Protein AF-A0A818W1M0-F1 (afdb_monomer_lite)

InterPro domains:
  IPR012337 Ribonuclease H-like superfamily [SSF53098] (19-190)

Secondary structure (DSSP, 8-state):
--------EEEEEEETTEEEEEE-S-HHHHHHTSSSSEEEE-HHHHHHHHHHHHHHSS-S-S--GGGHHHHHHHHHHHHT-SSS-TTTHHHHHHHHHHHHHHS---HHHHHHHHHSGGGTTS---HHHHHHHHHHHHHHHHHHHHHHHHHHHHHHHGGGS-------------PPPPHHHHHHHHHHHHHHHHHHH--

Radius of gyration: 26.93 Å; chains: 1; bounding box: 53×57×79 Å

Sequence (198 aa):
MHCNLHYFVKSTTWVNDRVFMITDNENKMKSAFKDNVERIGCSAHYINKVLEHSFMKESIHSPTLHLVIPYKQFLINLSNDTDDKQLIFPVKKYIGEELENYWVVEDVHYVATMLHPNLKSFNYTPQQKYHAETLLKLEFEKHQQLEQQISLSNNNNNTSSSNNIFDLPLLSHESPDGEEIKTELDKYMDNQKKMIKI

pLDDT: mean 76.13, std 16.21, range [28.84, 93.19]

Organism: NCBI:txid392032

Structure (mmCIF, N/CA/C/O backbone):
data_AF-A0A818W1M0-F1
#
_entry.id   AF-A0A818W1M0-F1
#
loop_
_atom_site.group_PDB
_atom_site.id
_atom_site.type_symbol
_atom_site.label_atom_id
_atom_site.label_alt_id
_atom_site.label_comp_id
_atom_site.label_asym_id
_atom_site.label_entity_id
_atom_site.label_seq_id
_atom_site.pdbx_PDB_ins_code
_atom_site.Cartn_x
_atom_site.Cartn_y
_atom_site.Cartn_z
_atom_site.occupancy
_atom_site.B_iso_or_equiv
_atom_site.auth_seq_id
_atom_site.auth_comp_id
_atom_site.auth_asym_id
_atom_site.auth_atom_id
_atom_site.pdbx_PDB_model_num
ATOM 1 N N . MET A 1 1 ? -6.194 -28.708 -0.640 1.00 33.66 1 MET A N 1
ATOM 2 C CA . MET A 1 1 ? -5.397 -27.961 0.358 1.00 33.66 1 MET A CA 1
ATOM 3 C C . MET A 1 1 ? -6.250 -27.767 1.603 1.00 33.66 1 MET A C 1
ATOM 5 O O . MET A 1 1 ? -7.182 -26.977 1.571 1.00 33.66 1 MET A O 1
ATOM 9 N N . HIS A 1 2 ? -6.002 -28.545 2.657 1.00 28.84 2 HIS A N 1
ATOM 10 C CA . HIS A 1 2 ? -6.648 -28.362 3.957 1.00 28.84 2 HIS A CA 1
ATOM 11 C C . HIS A 1 2 ? -5.806 -27.386 4.779 1.00 28.84 2 HIS A C 1
ATOM 13 O O . HIS A 1 2 ? -4.778 -27.770 5.329 1.00 28.84 2 HIS A O 1
ATOM 19 N N . CYS A 1 3 ? -6.218 -26.120 4.844 1.00 29.91 3 CYS A N 1
ATOM 20 C CA . CYS A 1 3 ? -5.675 -25.201 5.836 1.00 29.91 3 CYS A CA 1
ATOM 21 C C . CYS A 1 3 ? -6.269 -25.576 7.198 1.00 29.91 3 CYS A C 1
ATOM 23 O O . CYS A 1 3 ? -7.454 -25.353 7.447 1.00 29.91 3 CYS A O 1
ATOM 25 N N . ASN A 1 4 ? -5.450 -26.163 8.072 1.00 35.62 4 ASN A N 1
ATOM 26 C CA . ASN A 1 4 ? -5.738 -26.251 9.500 1.00 35.62 4 ASN A CA 1
ATOM 27 C C . ASN A 1 4 ? -5.715 -24.828 10.077 1.00 35.62 4 ASN A C 1
ATOM 29 O O . ASN A 1 4 ? -4.673 -24.340 10.509 1.00 35.62 4 ASN A O 1
ATOM 33 N N . LEU A 1 5 ? -6.858 -24.137 10.040 1.00 40.94 5 LEU A N 1
ATOM 34 C CA . LEU A 1 5 ? -7.044 -22.892 10.776 1.00 40.94 5 LEU A CA 1
ATOM 35 C C . LEU A 1 5 ? -7.040 -23.217 12.273 1.00 40.94 5 LEU A C 1
ATOM 37 O O . LEU A 1 5 ? -7.986 -23.788 12.815 1.00 40.94 5 LEU A O 1
ATOM 41 N N . HIS A 1 6 ? -5.932 -22.879 12.928 1.00 52.78 6 HIS A N 1
ATOM 42 C CA . HIS A 1 6 ? -5.866 -22.762 14.376 1.00 52.78 6 HIS A CA 1
ATOM 43 C C . HIS A 1 6 ? -6.877 -21.693 14.815 1.00 52.78 6 HIS A C 1
ATOM 45 O O . HIS A 1 6 ? -6.764 -20.533 14.426 1.00 52.78 6 HIS A O 1
ATOM 51 N N . TYR A 1 7 ? -7.877 -22.085 15.605 1.00 54.00 7 TYR A N 1
ATOM 52 C CA . TYR A 1 7 ? -8.828 -21.155 16.212 1.00 54.00 7 TYR A CA 1
ATOM 53 C C . TYR A 1 7 ? -8.093 -20.312 17.251 1.00 54.00 7 TYR A C 1
ATOM 55 O O . TYR A 1 7 ? -7.565 -20.853 18.224 1.00 54.00 7 TYR A O 1
ATOM 63 N N . PHE A 1 8 ? -8.055 -18.995 17.061 1.00 63.91 8 PHE A N 1
ATOM 64 C CA . PHE A 1 8 ? -7.387 -18.095 17.995 1.00 63.91 8 PHE A CA 1
ATOM 65 C C . PHE A 1 8 ? -8.422 -17.294 18.785 1.00 63.91 8 PHE A C 1
ATOM 67 O O . PHE A 1 8 ? -9.039 -16.352 18.279 1.00 63.91 8 PHE A O 1
ATOM 74 N N . VAL A 1 9 ? -8.567 -17.622 20.071 1.00 63.62 9 VAL A N 1
ATOM 75 C CA . VAL A 1 9 ? -8.964 -16.605 21.053 1.00 63.62 9 VAL A CA 1
ATOM 76 C C . VAL A 1 9 ? -7.785 -15.646 21.147 1.00 63.62 9 VAL A C 1
ATOM 78 O O . VAL A 1 9 ? -6.691 -16.052 21.532 1.00 63.62 9 VAL A O 1
ATOM 81 N N . LYS A 1 10 ? -7.977 -14.392 20.730 1.00 69.00 10 LYS A N 1
ATOM 82 C CA . LYS A 1 10 ? -6.882 -13.415 20.726 1.00 69.00 10 LYS A CA 1
ATOM 83 C C . LYS A 1 10 ? -6.663 -12.801 22.099 1.00 69.00 10 LYS A C 1
ATOM 85 O O . LYS A 1 10 ? -5.528 -12.503 22.448 1.00 69.00 10 LYS A O 1
ATOM 90 N N . SER A 1 11 ? -7.743 -12.561 22.837 1.00 80.31 11 SER A N 1
ATOM 91 C CA . SER A 1 11 ? -7.684 -11.960 24.166 1.00 80.31 11 SER A CA 1
ATOM 92 C C . SER A 1 11 ? -9.014 -12.127 24.903 1.00 80.31 11 SER A C 1
ATOM 94 O O . SER A 1 11 ? -10.077 -12.211 24.277 1.00 80.31 11 SER A O 1
ATOM 96 N N . THR A 1 12 ? -8.937 -12.133 26.231 1.00 84.88 12 THR A N 1
ATOM 97 C CA . THR A 1 12 ? -10.077 -12.089 27.148 1.00 84.88 12 THR A CA 1
ATOM 98 C C . THR A 1 12 ? -9.867 -10.916 28.096 1.00 84.88 12 THR A C 1
ATOM 100 O O . THR A 1 12 ? -8.791 -10.790 28.678 1.00 84.88 12 THR A O 1
ATOM 103 N N . THR A 1 13 ? -10.881 -10.066 28.263 1.00 86.88 13 THR A N 1
ATOM 104 C CA . THR A 1 13 ? -10.815 -8.915 29.175 1.00 86.88 13 THR A CA 1
ATOM 105 C C . THR A 1 13 ? -12.045 -8.854 30.069 1.00 86.88 13 THR A C 1
ATOM 107 O O . THR A 1 13 ? -13.132 -9.271 29.668 1.00 86.88 13 THR A O 1
ATOM 110 N N . TRP A 1 14 ? -11.868 -8.318 31.274 1.00 88.19 14 TRP A N 1
ATOM 111 C CA . TRP A 1 14 ? -12.933 -8.133 32.256 1.00 88.19 14 TRP A CA 1
ATOM 112 C C . TRP A 1 14 ? -13.211 -6.643 32.436 1.00 88.19 14 TRP A C 1
ATOM 114 O O . TRP A 1 14 ? -12.284 -5.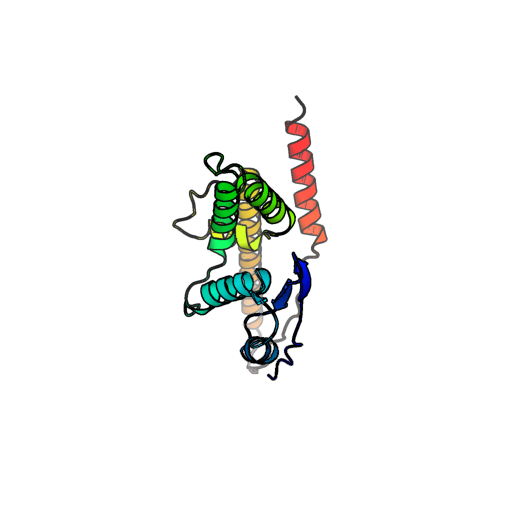870 32.674 1.00 88.19 14 TRP A O 1
ATOM 124 N N . VAL A 1 15 ? -14.478 -6.236 32.334 1.00 85.56 15 VAL A N 1
ATOM 125 C CA . VAL A 1 15 ? -14.913 -4.858 32.611 1.00 85.56 15 VAL A CA 1
ATOM 126 C C . VAL A 1 15 ? -16.235 -4.906 33.370 1.00 85.56 15 VAL A C 1
ATOM 128 O O . VAL A 1 15 ? -17.221 -5.406 32.837 1.00 85.56 15 VAL A O 1
ATOM 131 N N . ASN A 1 16 ? -16.270 -4.371 34.595 1.00 87.88 16 ASN A N 1
ATOM 132 C CA . ASN A 1 16 ? -17.474 -4.303 35.442 1.00 87.88 16 ASN A CA 1
ATOM 133 C C . ASN A 1 16 ? -18.203 -5.657 35.562 1.00 87.88 16 ASN A C 1
ATOM 135 O O . ASN A 1 16 ? -19.379 -5.763 35.217 1.00 87.88 16 ASN A O 1
ATOM 139 N N . ASP A 1 17 ? -17.471 -6.699 35.967 1.00 90.12 17 ASP A N 1
ATOM 140 C CA . ASP A 1 17 ? -17.950 -8.086 36.113 1.00 90.12 17 ASP A CA 1
ATOM 141 C C . ASP A 1 17 ? -18.468 -8.752 34.825 1.00 90.12 17 ASP A C 1
ATOM 143 O O . ASP A 1 17 ? -18.996 -9.864 34.857 1.00 90.12 17 ASP A O 1
ATOM 147 N N . ARG A 1 18 ? -18.279 -8.115 33.664 1.00 88.06 18 ARG A N 1
ATOM 148 C CA . ARG A 1 18 ? -18.559 -8.703 32.351 1.00 88.06 18 ARG A CA 1
ATOM 149 C C . ARG A 1 18 ? -17.279 -9.216 31.715 1.00 88.06 18 ARG A C 1
ATOM 151 O O . ARG A 1 18 ? -16.252 -8.534 31.721 1.00 88.06 18 ARG A O 1
ATOM 158 N N . VAL A 1 19 ? -17.369 -10.401 31.119 1.00 88.19 19 VAL A N 1
ATOM 159 C CA . VAL A 1 19 ? -16.291 -10.993 30.325 1.00 88.19 19 VAL A CA 1
ATOM 160 C C . VAL A 1 19 ? -16.494 -10.615 28.866 1.00 88.19 19 VAL A C 1
ATOM 162 O O . VAL A 1 19 ? -17.565 -10.850 28.302 1.00 88.19 19 VAL A O 1
ATOM 165 N N . PHE A 1 20 ? -15.445 -10.082 28.250 1.00 89.25 20 PHE A N 1
ATOM 166 C CA . PHE A 1 20 ? -15.378 -9.842 26.818 1.00 89.25 20 PHE A CA 1
ATOM 167 C C . PHE A 1 20 ? -14.383 -10.805 26.188 1.00 89.25 20 PHE A C 1
ATOM 169 O O . PHE A 1 20 ? -13.229 -10.887 26.620 1.00 89.25 20 PHE A O 1
ATOM 176 N N . MET A 1 21 ? -14.812 -11.504 25.138 1.00 89.19 21 MET A N 1
ATOM 177 C CA . MET A 1 21 ? -13.923 -12.353 24.347 1.00 89.19 21 MET A CA 1
ATOM 178 C C . MET A 1 21 ? -13.656 -11.715 22.995 1.00 89.19 21 MET A C 1
ATOM 180 O O . MET A 1 21 ? -14.590 -11.473 22.231 1.00 89.19 21 MET A O 1
ATOM 184 N N . ILE A 1 22 ? -12.384 -11.506 22.665 1.00 88.50 22 ILE A N 1
ATOM 185 C CA . ILE A 1 22 ? -11.981 -11.050 21.337 1.00 88.50 22 ILE A CA 1
ATOM 186 C C . ILE A 1 22 ? -11.599 -12.275 20.508 1.00 88.50 22 ILE A C 1
ATOM 188 O O . ILE A 1 22 ? -10.576 -12.921 20.756 1.00 88.50 22 ILE A O 1
ATOM 192 N N . THR A 1 23 ? -12.417 -12.597 19.509 1.00 88.69 23 THR A N 1
ATOM 193 C CA . THR A 1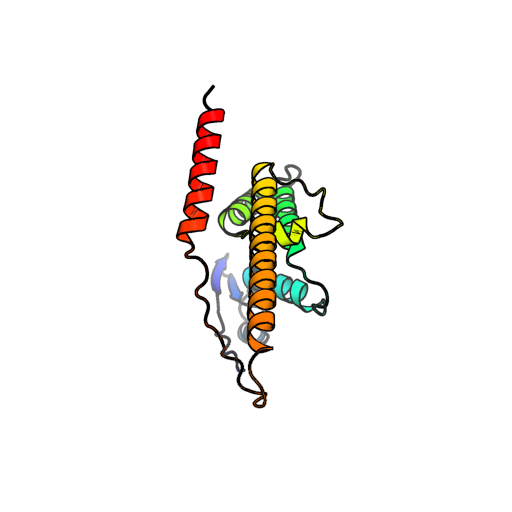 23 ? -12.229 -13.778 18.648 1.00 88.69 23 THR A CA 1
ATOM 194 C C . THR A 1 23 ? -12.270 -13.396 17.176 1.00 88.69 23 THR A C 1
ATOM 196 O O . THR A 1 23 ? -12.768 -12.330 16.810 1.00 88.69 23 THR A O 1
ATOM 199 N N . ASP A 1 24 ? -11.802 -14.277 16.296 1.00 84.62 24 ASP A N 1
ATOM 200 C CA . ASP A 1 24 ? -12.141 -14.173 14.875 1.00 84.62 24 ASP A CA 1
ATOM 201 C C . ASP A 1 24 ? -13.669 -14.278 14.634 1.00 84.62 24 ASP A C 1
ATOM 203 O O . ASP A 1 24 ? -14.477 -14.478 15.556 1.00 84.62 24 ASP A O 1
ATOM 207 N N . ASN A 1 25 ? -14.086 -14.063 13.383 1.00 83.88 25 ASN A N 1
ATOM 208 C CA . ASN A 1 25 ? -15.497 -14.093 13.002 1.00 83.88 25 ASN A CA 1
ATOM 209 C C . ASN A 1 25 ? -15.954 -15.467 12.484 1.00 83.88 25 ASN A C 1
ATOM 211 O O . ASN A 1 25 ? -16.996 -15.544 11.822 1.00 83.88 25 ASN A O 1
ATOM 215 N N . GLU A 1 26 ? -15.214 -16.542 12.771 1.00 84.31 26 GLU A N 1
ATOM 216 C CA . GLU A 1 26 ? -15.600 -17.877 12.334 1.00 84.31 26 GLU A CA 1
ATOM 217 C C . GLU A 1 26 ? -16.857 -18.377 13.050 1.00 84.31 26 GLU A C 1
ATOM 219 O O . GLU A 1 26 ? -17.113 -18.094 14.224 1.00 84.31 26 GLU A O 1
ATOM 224 N N . ASN A 1 27 ? -17.657 -19.173 12.337 1.00 86.69 27 ASN A N 1
ATOM 225 C CA . ASN A 1 27 ? -18.923 -19.689 12.859 1.00 86.69 27 ASN A CA 1
ATOM 226 C C . ASN A 1 27 ? -18.726 -20.544 14.115 1.00 86.69 27 ASN A C 1
ATOM 228 O O . ASN A 1 27 ? -19.530 -20.459 15.038 1.00 86.69 27 ASN A O 1
ATOM 232 N N . LYS A 1 28 ? -17.627 -21.302 14.194 1.00 87.81 28 LYS A N 1
ATOM 233 C CA . LYS A 1 28 ? -17.299 -22.111 15.374 1.00 87.81 28 LYS A CA 1
ATOM 234 C C . LYS A 1 28 ? -17.035 -21.247 16.609 1.00 87.81 28 LYS A C 1
ATOM 236 O O . LYS A 1 28 ? -17.542 -21.568 17.679 1.00 87.81 28 LYS A O 1
ATOM 241 N N . MET A 1 29 ? -16.341 -20.118 16.451 1.00 86.44 29 MET A N 1
ATOM 242 C CA . MET A 1 29 ? -16.088 -19.174 17.547 1.00 86.44 29 MET A CA 1
ATOM 243 C C . MET A 1 29 ? -17.364 -18.452 17.982 1.00 86.44 29 MET A C 1
ATOM 245 O O . MET A 1 29 ? -17.591 -18.258 19.174 1.00 86.44 29 MET A O 1
ATOM 249 N N . LYS A 1 30 ? -18.252 -18.119 17.037 1.00 86.62 30 LYS A N 1
ATOM 250 C CA . LYS A 1 30 ? -19.587 -17.589 17.361 1.00 86.62 30 LYS A CA 1
ATOM 251 C C . LYS A 1 30 ? -20.418 -18.582 18.172 1.00 86.62 30 LYS A C 1
ATOM 253 O O . LYS A 1 30 ? -21.099 -18.171 19.105 1.00 86.62 30 LYS A O 1
ATOM 258 N N . SER A 1 31 ? -20.368 -19.867 17.822 1.00 88.19 31 SER A N 1
ATOM 259 C CA . SER A 1 31 ? -21.097 -20.921 18.532 1.00 88.19 31 SER A CA 1
ATOM 260 C C . SER A 1 31 ? -20.525 -21.201 19.921 1.00 88.19 31 SER A C 1
ATOM 262 O O . SER A 1 31 ? -21.298 -21.409 20.849 1.00 88.19 31 SER A O 1
ATOM 264 N N . ALA A 1 32 ? -19.199 -21.180 20.078 1.00 88.19 32 ALA A N 1
ATOM 265 C CA . ALA A 1 32 ? -18.535 -21.498 21.343 1.00 88.19 32 ALA A CA 1
ATOM 266 C C . ALA A 1 32 ? -18.810 -20.478 22.465 1.00 88.19 32 ALA A C 1
ATOM 268 O O . ALA A 1 32 ? -18.774 -20.841 23.637 1.00 88.19 32 ALA A O 1
ATOM 269 N N . PHE A 1 33 ? -19.102 -19.217 22.124 1.00 86.25 33 PHE A N 1
ATOM 270 C CA . PHE A 1 33 ? -19.219 -18.116 23.093 1.00 86.25 33 PHE A CA 1
ATOM 271 C C . PHE A 1 33 ? -20.571 -17.404 23.041 1.00 86.25 33 PHE A C 1
ATOM 273 O O . PHE A 1 33 ? -20.646 -16.194 23.227 1.00 86.25 33 PHE A O 1
ATOM 280 N N . LYS A 1 34 ? -21.643 -18.144 22.752 1.00 80.62 34 LYS A N 1
ATOM 281 C CA . LYS A 1 34 ? -22.967 -17.561 22.512 1.00 80.62 34 LYS A CA 1
ATOM 282 C C . LYS A 1 34 ? -23.686 -17.096 23.785 1.00 80.62 34 LYS A C 1
ATOM 284 O O . LYS A 1 34 ? -24.375 -16.083 23.739 1.00 80.62 34 LYS A O 1
ATOM 289 N N . ASP A 1 35 ? -23.513 -17.817 24.893 1.00 84.12 35 ASP A N 1
ATOM 290 C CA . ASP A 1 35 ? -24.469 -17.734 26.008 1.00 84.12 35 ASP A CA 1
ATOM 291 C C . ASP A 1 35 ? -23.941 -17.009 27.259 1.00 84.12 35 ASP A C 1
ATOM 293 O O . ASP A 1 35 ? -24.740 -16.551 28.066 1.00 84.12 35 ASP A O 1
ATOM 297 N N . ASN A 1 36 ? -22.618 -16.858 27.425 1.00 80.19 36 ASN A N 1
ATOM 298 C CA . ASN A 1 36 ? -22.030 -16.401 28.700 1.00 80.19 36 ASN A CA 1
ATOM 299 C C . ASN A 1 36 ? -20.964 -15.304 28.577 1.00 80.19 36 ASN A C 1
ATOM 301 O O . ASN A 1 36 ? -20.398 -14.886 29.585 1.00 80.19 36 ASN A O 1
ATOM 305 N N . VAL A 1 37 ? -20.631 -14.871 27.361 1.00 86.62 37 VAL A N 1
ATOM 306 C CA . VAL A 1 37 ? -19.524 -13.937 27.134 1.00 86.62 37 VAL A CA 1
ATOM 307 C C . VAL A 1 37 ? -19.902 -12.953 26.040 1.00 86.62 37 VAL A C 1
ATOM 309 O O . VAL A 1 37 ? -20.453 -13.340 25.010 1.00 86.62 37 VAL A O 1
ATOM 312 N N . GLU A 1 38 ? -19.591 -11.675 26.239 1.00 89.06 38 GLU A N 1
ATOM 313 C CA . GLU A 1 38 ? -19.812 -10.665 25.212 1.00 89.06 38 GLU A CA 1
ATOM 314 C C . GLU A 1 38 ? -18.684 -10.755 24.174 1.00 89.06 38 GLU A C 1
ATOM 316 O O . GLU A 1 38 ? -17.516 -10.461 24.442 1.00 89.06 38 GLU A O 1
ATOM 321 N N . ARG A 1 39 ? -19.008 -11.250 22.976 1.00 89.19 39 ARG A N 1
ATOM 322 C CA . ARG A 1 39 ? -18.010 -11.493 21.928 1.00 89.19 39 ARG A CA 1
ATOM 323 C C . ARG A 1 39 ? -17.773 -10.243 21.085 1.00 89.19 39 ARG A C 1
ATOM 325 O O . ARG A 1 39 ? -18.679 -9.766 20.403 1.00 89.19 39 ARG A O 1
ATOM 332 N N . ILE A 1 40 ? -16.519 -9.812 21.016 1.00 87.56 40 ILE A N 1
ATOM 333 C CA . ILE A 1 40 ? -16.044 -8.753 20.125 1.00 87.56 40 ILE A CA 1
ATOM 334 C C . ILE A 1 40 ? -15.272 -9.397 18.969 1.00 87.56 40 ILE A C 1
ATOM 336 O O . ILE A 1 40 ? -14.387 -10.230 19.165 1.00 87.56 40 ILE A O 1
ATOM 340 N N . GLY A 1 41 ? -15.613 -9.029 17.734 1.00 84.00 41 GLY A N 1
ATOM 341 C CA . GLY A 1 41 ? -14.880 -9.509 16.565 1.00 84.00 41 GLY A CA 1
ATOM 342 C C . GLY A 1 41 ? -13.497 -8.864 16.464 1.00 84.00 41 GLY A C 1
ATOM 343 O O . GLY A 1 41 ? -13.341 -7.664 16.671 1.00 84.00 41 GLY A O 1
ATOM 344 N N . CYS A 1 42 ? -12.488 -9.656 16.122 1.00 84.06 42 CYS A N 1
ATOM 345 C CA . CYS A 1 42 ? -11.117 -9.191 15.986 1.00 84.06 42 CYS A CA 1
ATOM 346 C C . CYS A 1 42 ? -10.956 -8.266 14.768 1.00 84.06 42 CYS A C 1
ATOM 348 O O . CYS A 1 42 ? -11.074 -8.712 13.625 1.00 84.06 42 CYS A O 1
ATOM 350 N N . SER A 1 43 ? -10.587 -7.003 15.005 1.00 78.06 43 SER A N 1
ATOM 351 C CA . SER A 1 43 ? -10.353 -6.009 13.946 1.00 78.06 43 SER A CA 1
ATOM 352 C C . SER A 1 43 ? -9.300 -6.451 12.929 1.00 78.06 43 SER A C 1
ATOM 354 O O . SER A 1 43 ? -9.493 -6.253 11.737 1.00 78.06 43 SER A O 1
ATOM 356 N N . ALA A 1 44 ? -8.233 -7.133 13.364 1.00 71.38 44 ALA A N 1
ATOM 357 C CA . ALA A 1 44 ? -7.216 -7.662 12.451 1.00 71.38 44 ALA A CA 1
ATOM 358 C C . ALA A 1 44 ? -7.791 -8.712 11.482 1.00 71.38 44 ALA A C 1
ATOM 360 O O . ALA A 1 44 ? -7.451 -8.723 10.304 1.00 71.38 44 ALA A O 1
ATOM 361 N N . HIS A 1 45 ? -8.699 -9.571 11.959 1.00 71.88 45 HIS A N 1
ATOM 362 C CA . HIS A 1 45 ? -9.368 -10.546 11.096 1.00 71.88 45 HIS A CA 1
ATOM 363 C C . HIS A 1 45 ? -10.296 -9.852 10.091 1.00 71.88 45 HIS A C 1
ATOM 365 O O . HIS A 1 45 ? -10.321 -10.228 8.922 1.00 71.88 45 HIS A O 1
ATOM 371 N N . TYR A 1 46 ? -11.019 -8.810 10.515 1.00 74.81 46 TYR A N 1
ATOM 372 C CA . TYR A 1 46 ? -11.866 -8.031 9.611 1.00 74.81 46 TYR A CA 1
ATOM 373 C C . TYR A 1 46 ? -11.070 -7.264 8.558 1.00 74.81 46 TYR A C 1
ATOM 375 O O . TYR A 1 46 ? -11.448 -7.313 7.394 1.00 74.81 46 TYR A O 1
ATOM 383 N N . ILE A 1 47 ? -9.964 -6.615 8.932 1.00 75.25 47 ILE A N 1
ATOM 384 C CA . ILE A 1 47 ? -9.086 -5.917 7.982 1.00 75.25 47 ILE A CA 1
ATOM 385 C C . ILE A 1 47 ? -8.551 -6.908 6.950 1.00 75.25 47 ILE A C 1
ATOM 387 O O . ILE A 1 47 ? -8.699 -6.670 5.755 1.00 75.25 47 ILE A O 1
ATOM 391 N N . ASN A 1 48 ? -8.038 -8.061 7.388 1.00 74.25 48 ASN A N 1
ATOM 392 C CA . ASN A 1 48 ? -7.554 -9.091 6.470 1.00 74.25 48 ASN A CA 1
ATOM 393 C C . ASN A 1 48 ? -8.654 -9.592 5.531 1.00 74.25 48 ASN A C 1
ATOM 395 O O . ASN A 1 48 ? -8.403 -9.735 4.342 1.00 74.25 48 ASN A O 1
ATOM 399 N N . LYS A 1 49 ? -9.880 -9.805 6.027 1.00 73.44 49 LYS A N 1
ATOM 400 C CA . LYS A 1 49 ? -11.018 -10.211 5.188 1.00 73.44 49 LYS A CA 1
ATOM 401 C C . LYS A 1 49 ? -11.441 -9.132 4.197 1.00 73.44 49 LYS A C 1
ATOM 403 O O . LYS A 1 49 ? -11.797 -9.454 3.070 1.00 73.44 49 LYS A O 1
ATOM 408 N N . VAL A 1 50 ? -11.421 -7.864 4.603 1.00 74.38 50 VAL A N 1
ATOM 409 C CA . VAL A 1 50 ? -11.710 -6.737 3.708 1.00 74.38 50 VAL A CA 1
ATOM 410 C C . VAL A 1 50 ? -10.642 -6.643 2.624 1.00 74.38 50 VAL A C 1
ATOM 412 O O . VAL A 1 50 ? -11.003 -6.521 1.458 1.00 74.38 50 VAL A O 1
ATOM 415 N N . LEU A 1 51 ? -9.360 -6.763 2.976 1.00 69.38 51 LEU A N 1
ATOM 416 C CA . LEU A 1 51 ? -8.259 -6.787 2.011 1.00 69.38 51 LEU A CA 1
ATOM 417 C C . LEU A 1 51 ? -8.394 -7.984 1.062 1.00 69.38 51 LEU A C 1
ATOM 419 O O . LEU A 1 51 ? -8.428 -7.795 -0.148 1.00 69.38 51 LEU A O 1
ATOM 423 N N . GLU A 1 52 ? -8.577 -9.193 1.597 1.00 71.19 52 GLU A N 1
ATOM 424 C CA . GLU A 1 52 ? -8.791 -10.421 0.822 1.00 71.19 52 GLU A CA 1
ATOM 425 C C . GLU A 1 52 ? -9.949 -10.251 -0.166 1.00 71.19 52 GLU A C 1
ATOM 427 O O . GLU A 1 52 ? -9.780 -10.476 -1.358 1.00 71.19 52 GLU A O 1
ATOM 432 N N . HIS A 1 53 ? -11.112 -9.783 0.292 1.00 72.31 53 HIS A N 1
ATOM 433 C CA . HIS A 1 53 ? -12.252 -9.542 -0.590 1.00 72.31 53 HIS A CA 1
ATOM 434 C C . HIS A 1 53 ? -11.995 -8.417 -1.598 1.00 72.31 53 HIS A C 1
ATOM 436 O O . HIS A 1 53 ? -12.465 -8.522 -2.724 1.00 72.31 53 HIS A O 1
ATOM 442 N N . SER A 1 54 ? -11.257 -7.367 -1.236 1.00 62.88 54 SER A N 1
ATOM 443 C CA . SER A 1 54 ? -10.924 -6.281 -2.169 1.00 62.88 54 SER A CA 1
ATOM 444 C C . SER A 1 54 ? -10.026 -6.776 -3.303 1.00 62.88 54 SER A C 1
ATOM 446 O O . SER A 1 54 ? -10.198 -6.345 -4.436 1.00 62.88 54 SER A O 1
ATOM 448 N N . PHE A 1 55 ? -9.138 -7.736 -3.028 1.00 60.09 55 PHE A N 1
ATOM 449 C CA . PHE A 1 55 ? -8.266 -8.338 -4.040 1.00 60.09 55 PHE A CA 1
ATOM 450 C C . PHE A 1 55 ? -8.874 -9.556 -4.757 1.00 60.09 55 PHE A C 1
ATOM 452 O O . PHE A 1 55 ? -8.433 -9.881 -5.854 1.00 60.09 55 PHE A O 1
ATOM 459 N N . MET A 1 56 ? -9.872 -10.235 -4.175 1.00 65.69 56 MET A N 1
ATOM 460 C CA . MET A 1 56 ? -10.508 -11.424 -4.770 1.00 65.69 56 MET A CA 1
ATOM 461 C C . MET A 1 56 ? -11.822 -11.149 -5.508 1.00 65.69 56 MET A C 1
ATOM 463 O O . MET A 1 56 ? -12.246 -11.972 -6.319 1.00 65.69 56 MET A O 1
ATOM 467 N N . LYS A 1 57 ? -12.518 -10.044 -5.209 1.00 57.91 57 LYS A N 1
ATOM 468 C CA . LYS A 1 57 ? -13.833 -9.744 -5.802 1.00 57.91 57 LYS A CA 1
ATOM 469 C C . LYS A 1 57 ? -13.729 -9.229 -7.237 1.00 57.91 57 LYS A C 1
ATOM 471 O O . LYS A 1 57 ? -14.689 -9.348 -7.994 1.00 57.91 57 LYS A O 1
ATOM 476 N N . GLU A 1 58 ? -12.568 -8.720 -7.622 1.00 54.09 58 GLU 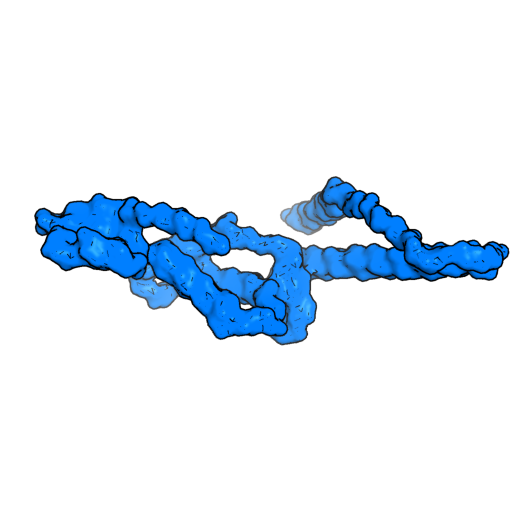A N 1
ATOM 477 C CA . GLU A 1 58 ? -12.228 -8.541 -9.023 1.00 54.09 58 GLU A CA 1
ATOM 478 C C . GLU A 1 58 ? -11.573 -9.833 -9.495 1.00 54.09 58 GLU A C 1
ATOM 480 O O . GLU A 1 58 ? -10.534 -10.246 -8.984 1.00 54.09 58 GLU A O 1
ATOM 485 N N . SER A 1 59 ? -12.181 -10.501 -10.474 1.00 51.28 59 SER A N 1
ATOM 486 C CA . SER A 1 59 ? -11.436 -11.417 -11.326 1.00 51.28 59 SER A CA 1
ATOM 487 C C . SER A 1 59 ? -10.175 -10.670 -11.761 1.00 51.28 59 SER A C 1
ATOM 489 O O . SER A 1 59 ? -10.300 -9.685 -12.488 1.00 51.28 59 SER A O 1
ATOM 491 N N . ILE A 1 60 ? -9.001 -11.072 -11.263 1.00 52.69 60 ILE A N 1
ATOM 492 C CA . ILE A 1 60 ? -7.709 -10.416 -11.514 1.00 52.69 60 ILE A CA 1
ATOM 493 C C . ILE A 1 60 ? -7.393 -10.583 -13.005 1.00 52.69 60 ILE A C 1
ATOM 495 O O . ILE A 1 60 ? -6.682 -11.490 -13.416 1.00 52.69 60 ILE A O 1
ATOM 499 N N . HIS A 1 61 ? -8.052 -9.804 -13.853 1.00 55.81 61 HIS A N 1
ATOM 500 C CA . HIS A 1 61 ? -7.847 -9.759 -15.298 1.00 55.81 61 HIS A CA 1
ATOM 501 C C . HIS A 1 61 ? -7.030 -8.521 -15.667 1.00 55.81 61 HIS A C 1
ATOM 503 O O . HIS A 1 61 ? -6.501 -8.442 -16.772 1.00 55.81 61 HIS A O 1
ATOM 509 N N . SER A 1 62 ? -6.878 -7.577 -14.734 1.00 56.66 62 SER A N 1
ATOM 510 C CA . SER A 1 62 ? -6.030 -6.403 -14.873 1.00 56.66 62 SER A CA 1
ATOM 511 C C . SER A 1 62 ? -4.878 -6.439 -13.864 1.00 56.66 62 SER A C 1
ATOM 513 O O . SER A 1 62 ? -5.111 -6.714 -12.684 1.00 56.66 62 SER A O 1
ATOM 515 N N . PRO A 1 63 ? -3.640 -6.138 -14.287 1.00 70.38 63 PRO A N 1
ATOM 516 C CA . PRO A 1 63 ? -2.505 -6.032 -13.376 1.00 70.38 63 PRO A CA 1
ATOM 517 C C . PRO A 1 63 ? -2.748 -4.893 -12.382 1.00 70.38 63 PRO A C 1
ATOM 519 O O . PRO A 1 63 ? -2.926 -3.760 -12.805 1.00 70.38 63 PRO A O 1
ATOM 522 N N . THR A 1 64 ? -2.728 -5.154 -11.074 1.00 83.62 64 THR A N 1
ATOM 523 C CA . THR A 1 64 ? -3.003 -4.146 -10.023 1.00 83.62 64 THR A CA 1
ATOM 524 C C . THR A 1 64 ? -1.743 -3.529 -9.416 1.00 83.62 64 THR A C 1
ATOM 526 O O . THR A 1 64 ? -1.827 -2.604 -8.611 1.00 83.62 64 THR A O 1
ATOM 529 N N . LEU A 1 65 ? -0.558 -3.997 -9.820 1.00 86.88 65 LEU A N 1
ATOM 530 C CA . LEU A 1 65 ? 0.721 -3.583 -9.233 1.00 86.88 65 LEU A CA 1
ATOM 531 C C . LEU A 1 65 ? 0.978 -2.070 -9.352 1.00 86.88 65 LEU A C 1
ATOM 533 O O . LEU A 1 65 ? 1.542 -1.457 -8.449 1.00 86.88 65 LEU A O 1
ATOM 537 N N . HIS A 1 66 ? 0.486 -1.457 -10.431 1.00 87.94 66 HIS A N 1
ATOM 538 C CA . HIS A 1 66 ? 0.566 -0.017 -10.687 1.00 87.94 66 HIS A CA 1
ATOM 539 C C . HIS A 1 66 ? -0.266 0.841 -9.716 1.00 87.94 66 HIS A C 1
ATOM 541 O O . HIS A 1 66 ? -0.154 2.062 -9.724 1.00 87.94 66 HIS A O 1
ATOM 547 N N . LEU A 1 67 ? -1.126 0.230 -8.896 1.00 87.62 67 LEU A N 1
ATOM 548 C CA . LEU A 1 67 ? -1.967 0.937 -7.931 1.00 87.62 67 LEU A CA 1
ATOM 549 C C . LEU A 1 67 ? -1.348 0.989 -6.532 1.00 87.62 67 LEU A C 1
ATOM 551 O O . LEU A 1 67 ? -1.792 1.784 -5.707 1.00 87.62 67 LEU A O 1
ATOM 555 N N . VAL A 1 68 ? -0.314 0.188 -6.253 1.00 88.44 68 VAL A N 1
ATOM 556 C CA . VAL A 1 68 ? 0.272 0.066 -4.906 1.00 88.44 68 VAL A CA 1
ATOM 557 C C . VAL A 1 68 ? 0.769 1.413 -4.379 1.00 88.44 68 VAL A C 1
ATOM 559 O O . VAL A 1 68 ? 0.456 1.785 -3.249 1.00 88.44 68 VAL A O 1
ATOM 562 N N . ILE A 1 69 ? 1.484 2.180 -5.205 1.00 88.88 69 ILE A N 1
ATOM 563 C CA . ILE A 1 69 ? 2.006 3.497 -4.817 1.00 88.88 69 ILE A CA 1
ATOM 564 C C . ILE A 1 69 ? 0.875 4.521 -4.630 1.00 88.88 69 ILE A C 1
ATOM 566 O O . ILE A 1 69 ? 0.815 5.122 -3.553 1.00 88.88 69 ILE A O 1
ATOM 570 N N . PRO A 1 70 ? -0.049 4.707 -5.600 1.00 88.56 70 PRO A N 1
ATOM 571 C CA . PRO A 1 70 ? -1.207 5.574 -5.408 1.00 88.56 70 PRO A CA 1
ATOM 572 C C . PRO A 1 70 ? -2.007 5.265 -4.145 1.00 88.56 70 PRO A C 1
ATOM 574 O O . PRO A 1 70 ? -2.359 6.189 -3.414 1.00 88.56 70 PRO A O 1
ATOM 577 N N . TYR A 1 71 ? -2.254 3.986 -3.848 1.00 89.12 71 TYR A N 1
ATOM 578 C CA . TYR A 1 71 ? -2.988 3.596 -2.647 1.00 89.12 71 TYR A CA 1
ATOM 579 C C . TYR A 1 71 ? -2.215 3.886 -1.367 1.00 89.12 71 TYR A C 1
ATOM 581 O O . TYR A 1 71 ? -2.801 4.433 -0.433 1.00 89.12 71 TYR A O 1
ATOM 589 N N . LYS A 1 72 ? -0.913 3.580 -1.315 1.00 89.38 72 LYS A N 1
ATOM 590 C CA . LYS A 1 72 ? -0.090 3.918 -0.148 1.00 89.38 72 LYS A CA 1
ATOM 591 C C . LYS A 1 72 ? -0.132 5.426 0.117 1.00 89.38 72 LYS A C 1
ATOM 593 O O . LYS A 1 72 ? -0.423 5.838 1.237 1.00 89.38 72 LYS A O 1
ATOM 598 N N . GLN A 1 73 ? 0.076 6.247 -0.914 1.00 89.56 73 GLN A N 1
ATOM 599 C CA . GLN A 1 73 ? 0.035 7.705 -0.775 1.00 89.56 73 GLN A CA 1
ATOM 600 C C . GLN A 1 73 ? -1.350 8.209 -0.363 1.00 89.56 73 GLN A C 1
ATOM 602 O O . GLN A 1 73 ? -1.454 9.091 0.484 1.00 89.56 73 GLN A O 1
ATOM 607 N N . PHE A 1 74 ? -2.417 7.651 -0.937 1.00 89.94 74 PHE A N 1
ATOM 608 C CA . PHE A 1 74 ? -3.790 7.972 -0.556 1.00 89.94 74 PHE A CA 1
ATOM 609 C C . PHE A 1 74 ? -4.022 7.712 0.934 1.00 89.94 74 PHE A C 1
ATOM 611 O O . PHE A 1 74 ? -4.507 8.594 1.635 1.00 89.94 74 PHE A O 1
ATOM 618 N N . LEU A 1 75 ? -3.622 6.545 1.442 1.00 88.19 75 LEU A N 1
ATOM 619 C CA . LEU A 1 75 ? -3.798 6.192 2.850 1.00 88.19 75 LEU A CA 1
ATOM 620 C C . LEU A 1 75 ? -2.957 7.066 3.790 1.00 88.19 75 LEU A C 1
ATOM 622 O O . LEU A 1 75 ? -3.453 7.450 4.849 1.00 88.19 75 LEU A O 1
ATOM 626 N N . ILE A 1 76 ? -1.731 7.427 3.402 1.00 90.19 76 ILE A N 1
ATOM 627 C CA . ILE A 1 76 ? -0.901 8.386 4.151 1.00 90.19 76 ILE A CA 1
ATOM 628 C C . ILE A 1 76 ? -1.573 9.764 4.182 1.00 90.19 76 ILE A C 1
ATOM 630 O O . ILE A 1 76 ? -1.710 10.361 5.246 1.00 90.19 76 ILE A O 1
ATOM 634 N N . ASN A 1 77 ? -2.065 10.249 3.039 1.00 91.25 77 ASN A N 1
ATOM 635 C CA . ASN A 1 77 ? -2.768 11.530 2.962 1.00 91.25 77 ASN A CA 1
ATOM 636 C C . ASN A 1 77 ? -4.026 11.531 3.832 1.00 91.25 77 ASN A C 1
ATOM 638 O O . ASN A 1 77 ? -4.256 12.493 4.557 1.00 91.25 77 ASN A O 1
ATOM 642 N N . LEU A 1 78 ? -4.806 10.443 3.807 1.00 89.94 78 LEU A N 1
ATOM 643 C CA . LEU A 1 78 ? -5.940 10.286 4.714 1.00 89.94 78 LEU A CA 1
ATOM 644 C C . LEU A 1 78 ? -5.478 10.336 6.163 1.00 89.94 78 LEU A C 1
ATOM 646 O O . LEU A 1 78 ? -6.115 10.999 6.968 1.00 89.94 78 LEU A O 1
ATOM 650 N N . SER A 1 79 ? -4.392 9.648 6.499 1.00 92.12 79 SER A N 1
ATOM 651 C CA . SER A 1 79 ? -3.870 9.562 7.866 1.00 92.12 79 SER A CA 1
ATOM 652 C C . SER A 1 79 ? -3.414 10.913 8.430 1.00 92.12 79 SER A C 1
ATOM 654 O O . SER A 1 79 ? -3.481 11.111 9.640 1.00 92.12 79 SER A O 1
ATOM 656 N N . ASN A 1 80 ? -3.019 11.843 7.557 1.00 90.50 80 ASN A N 1
ATOM 657 C CA . ASN A 1 80 ? -2.566 13.192 7.903 1.00 90.50 80 ASN A CA 1
ATOM 658 C C . ASN A 1 80 ? -3.683 14.252 7.925 1.00 90.50 80 ASN A C 1
ATOM 660 O O . ASN A 1 80 ? -3.397 15.425 8.160 1.00 90.50 80 ASN A O 1
ATOM 664 N N . ASP A 1 81 ? -4.935 13.866 7.676 1.00 90.50 81 ASP A N 1
ATOM 665 C CA . ASP A 1 81 ? -6.081 14.774 7.742 1.00 90.50 81 ASP A CA 1
ATOM 666 C C . ASP A 1 81 ? -6.280 15.308 9.173 1.00 90.50 81 ASP A C 1
ATOM 668 O O . ASP A 1 81 ? -6.370 14.548 10.142 1.00 90.50 81 ASP A O 1
ATOM 672 N N . THR A 1 82 ? -6.313 16.634 9.308 1.00 88.81 82 THR A N 1
ATOM 673 C CA . THR A 1 82 ? -6.414 17.331 10.596 1.00 88.81 82 THR A CA 1
ATOM 674 C C . THR A 1 82 ? -7.849 17.618 11.020 1.00 88.81 82 THR A C 1
ATOM 676 O O . THR A 1 82 ? -8.058 18.024 12.163 1.00 88.81 82 THR A O 1
ATOM 679 N N . ASP A 1 83 ? -8.830 17.406 10.141 1.00 93.19 83 ASP A N 1
ATOM 680 C CA . ASP A 1 83 ? -10.234 17.755 10.398 1.00 93.19 83 ASP A CA 1
ATOM 681 C C . ASP A 1 83 ? -10.969 16.710 11.260 1.00 93.19 83 ASP A C 1
ATOM 683 O O . ASP A 1 83 ? -12.160 16.836 11.567 1.00 93.19 83 ASP A O 1
ATOM 687 N N . ASP A 1 84 ? -10.265 15.666 11.697 1.00 87.75 84 ASP A N 1
ATOM 688 C CA . ASP A 1 84 ? -10.832 14.601 12.505 1.00 87.75 84 ASP A CA 1
ATOM 689 C C . ASP A 1 84 ? -11.161 15.001 13.945 1.00 87.75 84 ASP A C 1
ATOM 691 O O . ASP A 1 84 ? -10.546 15.851 14.592 1.00 87.75 84 ASP A O 1
ATOM 695 N N . LYS A 1 85 ? -12.114 14.258 14.516 1.00 88.50 85 LYS A N 1
ATOM 696 C CA . LYS A 1 85 ? -12.395 14.305 15.954 1.00 88.50 85 LYS A CA 1
ATOM 697 C C . LYS A 1 85 ? -11.132 13.940 16.740 1.00 88.50 85 LYS A C 1
ATOM 699 O O . LYS A 1 85 ? -10.435 12.989 16.389 1.00 88.50 85 LYS A O 1
ATOM 704 N N . GLN A 1 86 ? -10.923 14.599 17.883 1.00 90.81 86 GLN A N 1
ATOM 705 C CA . GLN A 1 86 ? -9.741 14.423 18.747 1.00 90.81 86 GLN A CA 1
ATOM 706 C C . GLN A 1 86 ? -9.401 12.961 19.097 1.00 90.81 86 GLN A C 1
ATOM 708 O O . GLN A 1 86 ? -8.238 12.643 19.310 1.00 90.81 86 GLN A O 1
ATOM 713 N N . LEU A 1 87 ? -10.392 12.064 19.149 1.00 88.06 87 LEU A N 1
ATOM 714 C CA . LEU A 1 87 ? -10.177 10.641 19.441 1.00 88.06 87 LEU A CA 1
ATOM 715 C C . LEU A 1 87 ? -9.639 9.833 18.249 1.00 88.06 87 LEU A C 1
ATOM 717 O O . LEU A 1 87 ? -8.985 8.815 18.450 1.00 88.06 87 LEU A O 1
ATOM 721 N N . ILE A 1 88 ? -9.931 10.256 17.018 1.00 86.56 88 ILE A N 1
ATOM 722 C CA . ILE A 1 88 ? -9.552 9.542 15.789 1.00 86.56 88 ILE A CA 1
ATOM 723 C C . ILE A 1 88 ? -8.155 9.966 15.336 1.00 86.56 88 ILE A C 1
ATOM 725 O O . ILE A 1 88 ? -7.390 9.132 14.852 1.00 86.56 88 ILE A O 1
ATOM 729 N N . PHE A 1 89 ? -7.806 11.235 15.550 1.00 89.12 89 PHE A N 1
ATOM 730 C CA . PHE A 1 89 ? -6.531 11.801 15.122 1.00 89.12 89 PHE A CA 1
ATOM 731 C C . PHE A 1 89 ? -5.299 10.977 15.566 1.00 89.12 89 PHE A C 1
ATOM 733 O O . PHE A 1 89 ? -4.494 10.632 14.701 1.00 89.12 89 PHE A O 1
ATOM 740 N N . PRO A 1 90 ? -5.150 10.548 16.843 1.00 89.62 90 PRO A N 1
ATOM 741 C CA . PRO A 1 90 ? -3.998 9.742 17.257 1.00 89.62 90 PRO A CA 1
ATOM 742 C C . PRO A 1 90 ? -3.923 8.386 16.548 1.00 89.62 90 PRO A C 1
ATOM 744 O O . PRO A 1 90 ? -2.837 7.914 16.229 1.00 89.62 90 PRO A O 1
ATOM 747 N N . VAL A 1 91 ? -5.078 7.769 16.279 1.00 89.88 91 VAL A N 1
ATOM 748 C CA . VAL A 1 91 ? -5.156 6.467 15.605 1.00 89.88 91 VAL A CA 1
ATOM 749 C C . VAL A 1 91 ? -4.748 6.601 14.143 1.00 89.88 91 VAL A C 1
ATOM 751 O O . VAL A 1 91 ? -3.957 5.799 13.656 1.00 89.88 91 VAL A O 1
ATOM 754 N N . LYS A 1 92 ? -5.253 7.622 13.444 1.00 90.62 92 LYS A N 1
ATOM 755 C CA . LYS A 1 92 ? -4.885 7.884 12.048 1.00 90.62 92 LYS A CA 1
ATOM 756 C C . LYS A 1 92 ? -3.413 8.231 11.915 1.00 90.62 92 LYS A C 1
ATOM 758 O O . LYS A 1 92 ? -2.748 7.649 11.069 1.00 90.62 92 LYS A O 1
ATOM 763 N N . LYS A 1 93 ? -2.889 9.075 12.805 1.00 92.62 93 LYS A N 1
ATOM 764 C CA . LYS A 1 93 ? -1.462 9.393 12.839 1.00 92.62 93 LYS A CA 1
ATOM 765 C C . LYS A 1 93 ? -0.604 8.134 12.999 1.00 92.62 93 LYS A C 1
ATOM 767 O O . LYS A 1 93 ? 0.303 7.924 12.204 1.00 92.62 93 LYS A O 1
ATOM 772 N N . TYR A 1 94 ? -0.944 7.268 13.958 1.00 92.00 94 TYR A N 1
ATOM 773 C CA . TYR A 1 94 ? -0.253 5.991 14.150 1.00 92.00 94 TYR A CA 1
ATOM 774 C C . TYR A 1 94 ? -0.322 5.099 12.901 1.00 92.00 94 TYR A C 1
ATOM 776 O O . TYR A 1 94 ? 0.689 4.557 12.473 1.00 92.00 94 TYR A O 1
ATOM 784 N N . ILE A 1 95 ? -1.493 4.987 12.263 1.00 88.50 95 ILE A N 1
ATOM 785 C CA . ILE A 1 95 ? -1.639 4.238 11.006 1.00 88.50 95 ILE A CA 1
ATOM 786 C C . ILE A 1 95 ? -0.744 4.828 9.910 1.00 88.50 95 ILE A C 1
ATOM 788 O O . ILE A 1 95 ? -0.081 4.068 9.214 1.00 88.50 95 ILE A O 1
ATOM 792 N N . GLY A 1 96 ? -0.692 6.154 9.763 1.00 91.12 96 GLY A N 1
ATOM 793 C CA . GLY A 1 96 ? 0.187 6.826 8.803 1.00 91.12 96 GLY A CA 1
ATOM 794 C C . GLY A 1 96 ? 1.658 6.466 9.011 1.00 91.12 96 GLY A C 1
ATOM 795 O O . GLY A 1 96 ? 2.326 6.055 8.064 1.00 91.12 96 GLY A O 1
ATOM 796 N N . GLU A 1 97 ? 2.129 6.531 10.258 1.00 92.56 97 GLU A N 1
ATOM 797 C CA . GLU A 1 97 ? 3.497 6.155 10.640 1.00 92.56 97 GLU A CA 1
ATOM 798 C C . GLU A 1 97 ? 3.786 4.671 10.336 1.00 92.56 97 GLU A C 1
ATOM 800 O O . GLU A 1 97 ? 4.824 4.331 9.768 1.00 92.56 97 GLU A O 1
ATOM 805 N N . GLU A 1 98 ? 2.856 3.766 10.646 1.00 91.94 98 GLU A N 1
ATOM 806 C CA . GLU A 1 98 ? 3.002 2.334 10.353 1.00 91.94 98 GLU A CA 1
ATOM 807 C C . GLU A 1 98 ? 2.998 2.044 8.843 1.00 91.94 98 GLU A C 1
ATOM 809 O O . GLU A 1 98 ? 3.775 1.218 8.362 1.00 91.94 98 GLU A O 1
ATOM 814 N N . LEU A 1 99 ? 2.162 2.738 8.065 1.00 86.94 99 LEU A N 1
ATOM 815 C CA . LEU A 1 99 ? 2.147 2.627 6.605 1.00 86.94 99 LEU A CA 1
ATOM 816 C C . LEU A 1 99 ? 3.483 3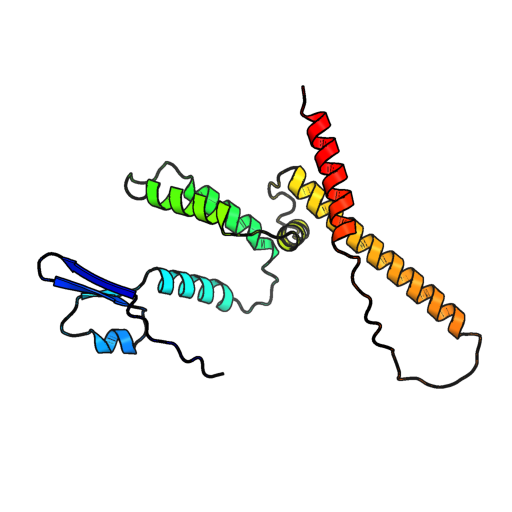.075 6.004 1.00 86.94 99 LEU A C 1
ATOM 818 O O . LEU A 1 99 ? 3.981 2.441 5.072 1.00 86.94 99 LEU A O 1
ATOM 822 N N . GLU A 1 100 ? 4.079 4.149 6.520 1.00 87.88 100 GLU A N 1
ATOM 823 C CA . GLU A 1 100 ? 5.396 4.607 6.079 1.00 87.88 100 GLU A CA 1
ATOM 824 C C . GLU A 1 100 ? 6.483 3.572 6.381 1.00 87.88 100 GLU A C 1
ATOM 826 O O . GLU A 1 100 ? 7.240 3.223 5.470 1.00 87.88 100 GLU A O 1
ATOM 831 N N . ASN A 1 101 ? 6.492 3.030 7.602 1.00 86.38 101 ASN A N 1
ATOM 832 C CA . ASN A 1 101 ? 7.549 2.150 8.102 1.00 86.38 101 ASN A CA 1
ATOM 833 C C . ASN A 1 101 ? 7.461 0.700 7.599 1.00 86.38 101 ASN A C 1
ATOM 835 O O . ASN A 1 101 ? 8.494 0.090 7.324 1.00 86.38 101 ASN A O 1
ATOM 839 N N . TYR A 1 102 ? 6.256 0.134 7.478 1.00 83.88 102 TYR A N 1
ATOM 840 C CA . TYR A 1 102 ? 6.074 -1.302 7.224 1.00 83.88 102 TYR A CA 1
ATOM 841 C C . TYR A 1 102 ? 5.563 -1.638 5.826 1.00 83.88 102 TYR A C 1
ATOM 843 O O . TYR A 1 102 ? 5.783 -2.756 5.355 1.00 83.88 102 TYR A O 1
ATOM 851 N N . TRP A 1 103 ? 4.905 -0.709 5.124 1.00 87.06 103 TRP A N 1
ATOM 852 C CA . TRP A 1 103 ? 4.495 -0.966 3.742 1.00 87.06 103 TRP A CA 1
ATOM 853 C C . TRP A 1 103 ? 5.681 -0.755 2.803 1.00 87.06 103 TRP A C 1
ATOM 855 O O . TRP A 1 103 ? 5.866 0.320 2.228 1.00 87.06 103 TRP A O 1
ATOM 865 N N . VAL A 1 104 ? 6.493 -1.792 2.630 1.00 85.50 104 VAL A N 1
ATOM 866 C CA . VAL A 1 104 ? 7.648 -1.756 1.730 1.00 85.50 104 VAL A CA 1
ATOM 867 C C . VAL A 1 104 ? 7.175 -1.598 0.283 1.00 85.50 104 VAL A C 1
ATOM 869 O O . VAL A 1 104 ? 6.324 -2.346 -0.195 1.00 85.50 104 VAL A O 1
ATOM 872 N N . VAL A 1 105 ? 7.715 -0.594 -0.408 1.00 84.44 105 VAL A N 1
ATOM 873 C CA . VAL A 1 105 ? 7.485 -0.371 -1.839 1.00 84.44 105 VAL A CA 1
ATOM 874 C C . VAL A 1 105 ? 8.787 -0.659 -2.562 1.00 84.44 105 VAL A C 1
ATOM 876 O O . VAL A 1 105 ? 9.757 0.080 -2.424 1.00 84.44 105 VAL A O 1
ATOM 879 N N . GLU A 1 106 ? 8.786 -1.735 -3.331 1.00 85.25 106 GLU A N 1
ATOM 880 C CA . GLU A 1 106 ? 9.913 -2.136 -4.171 1.00 85.25 106 GLU A CA 1
ATOM 881 C C . GLU A 1 106 ? 9.884 -1.453 -5.543 1.00 85.25 106 GLU A C 1
ATOM 883 O O . GLU A 1 106 ? 8.843 -0.973 -6.000 1.00 85.25 106 GLU A O 1
ATOM 888 N N . ASP A 1 107 ? 11.017 -1.500 -6.234 1.00 84.62 107 ASP A N 1
ATOM 889 C CA . ASP A 1 107 ? 11.252 -0.921 -7.558 1.00 84.62 107 ASP A CA 1
ATOM 890 C C . ASP A 1 107 ? 10.204 -1.308 -8.608 1.00 84.62 107 ASP A C 1
ATOM 892 O O . ASP A 1 107 ? 9.731 -0.460 -9.372 1.00 84.62 107 ASP A O 1
ATOM 896 N N . VAL A 1 108 ? 9.761 -2.567 -8.595 1.00 84.50 108 VAL A N 1
ATOM 897 C CA . VAL A 1 108 ? 8.741 -3.074 -9.523 1.00 84.50 108 VAL A CA 1
ATOM 898 C C . VAL A 1 108 ? 7.419 -2.301 -9.417 1.00 84.50 108 VAL A C 1
ATOM 900 O O . VAL A 1 108 ? 6.734 -2.104 -10.420 1.00 84.50 108 VAL A O 1
ATOM 903 N N . HIS A 1 109 ? 7.076 -1.784 -8.235 1.00 87.88 109 HIS A N 1
ATOM 904 C CA . HIS A 1 109 ? 5.873 -0.976 -8.036 1.00 87.88 109 HIS A CA 1
ATOM 905 C C . HIS A 1 109 ? 6.009 0.400 -8.690 1.00 87.88 109 HIS A C 1
ATOM 907 O O . HIS A 1 109 ? 5.056 0.889 -9.304 1.00 87.88 109 HIS A O 1
ATOM 913 N N . TYR A 1 110 ? 7.190 1.021 -8.590 1.00 86.31 110 TYR A N 1
ATOM 914 C CA . TYR A 1 110 ? 7.475 2.315 -9.218 1.00 86.31 110 TYR A CA 1
ATOM 915 C C . TYR A 1 110 ? 7.412 2.199 -10.732 1.00 86.31 110 TYR A C 1
ATOM 917 O O . TYR A 1 110 ? 6.695 2.970 -11.372 1.00 86.31 110 TYR A O 1
ATOM 925 N N . VAL A 1 111 ? 8.079 1.184 -11.283 1.00 87.81 111 VAL A N 1
ATOM 926 C CA . VAL A 1 111 ? 8.064 0.894 -12.718 1.00 87.81 111 VAL A CA 1
ATOM 927 C C . VAL A 1 111 ? 6.641 0.605 -13.198 1.00 87.81 111 VAL A C 1
ATOM 929 O O . VAL A 1 111 ? 6.184 1.236 -14.150 1.00 87.81 111 VAL A O 1
ATOM 932 N N . ALA A 1 112 ? 5.895 -0.267 -12.511 1.00 89.50 112 ALA A N 1
ATOM 933 C CA . ALA A 1 112 ? 4.515 -0.585 -12.880 1.00 89.50 112 ALA A CA 1
ATOM 934 C C . ALA A 1 112 ? 3.613 0.658 -12.890 1.00 89.50 112 ALA A C 1
ATOM 936 O O . ALA A 1 112 ? 2.829 0.852 -13.819 1.00 89.50 112 ALA A O 1
ATOM 937 N N . THR A 1 113 ? 3.746 1.522 -11.882 1.00 89.62 113 THR A N 1
ATOM 938 C CA . THR A 1 113 ? 2.976 2.771 -11.784 1.00 89.62 113 THR A CA 1
ATOM 939 C C . THR A 1 113 ? 3.358 3.741 -12.914 1.00 89.62 113 THR A C 1
ATOM 941 O O . THR A 1 113 ? 2.480 4.334 -13.536 1.00 89.62 113 THR A O 1
ATOM 944 N N . MET A 1 114 ? 4.647 3.838 -13.256 1.00 88.75 114 MET A N 1
ATOM 945 C CA . MET A 1 114 ? 5.157 4.742 -14.295 1.00 88.75 114 MET A CA 1
ATOM 946 C C . MET A 1 114 ? 4.754 4.310 -15.712 1.00 88.75 114 MET A C 1
ATOM 948 O O . MET A 1 114 ? 4.498 5.151 -16.578 1.00 88.75 114 MET A O 1
ATOM 952 N N . LEU A 1 115 ? 4.672 3.001 -15.954 1.00 88.88 115 LEU A N 1
ATOM 953 C CA . LEU A 1 115 ? 4.213 2.441 -17.226 1.00 88.88 115 LEU A CA 1
ATOM 954 C C . LEU A 1 115 ? 2.705 2.641 -17.447 1.00 88.88 115 LEU A C 1
ATOM 956 O O . LEU A 1 115 ? 2.238 2.573 -18.587 1.00 88.88 115 LEU A O 1
ATOM 960 N N . HIS A 1 116 ? 1.933 2.921 -16.393 1.00 90.06 116 HIS A N 1
ATOM 961 C CA . HIS A 1 116 ? 0.493 3.093 -16.511 1.00 90.06 116 HIS A CA 1
ATOM 962 C C . HIS A 1 116 ? 0.131 4.464 -17.124 1.00 90.06 116 HIS A C 1
ATOM 964 O O . HIS A 1 116 ? 0.488 5.510 -16.572 1.00 90.06 116 HIS A O 1
ATOM 970 N N . PRO A 1 117 ? -0.636 4.515 -18.232 1.00 89.81 117 PRO A N 1
ATOM 971 C CA . PRO A 1 117 ? -0.858 5.746 -18.996 1.00 89.81 117 PRO A CA 1
ATOM 972 C C . PRO A 1 117 ? -1.534 6.854 -18.184 1.00 89.81 117 PRO A C 1
ATOM 974 O O . PRO A 1 117 ? -1.160 8.018 -18.318 1.00 89.81 117 PRO A O 1
ATOM 977 N N . ASN A 1 118 ? -2.466 6.493 -17.298 1.00 90.00 118 ASN A N 1
ATOM 978 C CA . ASN A 1 118 ? -3.215 7.460 -16.489 1.00 90.00 118 ASN A CA 1
ATOM 979 C C . ASN A 1 118 ? -2.473 7.903 -15.219 1.00 90.00 118 ASN A C 1
ATOM 981 O O . ASN A 1 118 ? -2.967 8.768 -14.506 1.00 90.00 118 ASN A O 1
ATOM 985 N N . LEU A 1 119 ? -1.317 7.305 -14.909 1.00 88.12 119 LEU A N 1
ATOM 986 C CA . LEU A 1 119 ? -0.544 7.604 -13.697 1.00 88.12 119 LEU A CA 1
ATOM 987 C C . LEU A 1 119 ? 0.815 8.241 -14.001 1.00 88.12 119 LEU A C 1
ATOM 989 O O . LEU A 1 119 ? 1.595 8.492 -13.090 1.00 88.12 119 LEU A O 1
ATOM 993 N N . LYS A 1 120 ? 1.085 8.598 -15.262 1.00 79.81 120 LYS A N 1
ATOM 994 C CA . LYS A 1 120 ? 2.315 9.308 -15.653 1.00 79.81 120 LYS A CA 1
ATOM 995 C C . LYS A 1 120 ? 2.503 10.644 -14.931 1.00 79.81 120 LYS A C 1
ATOM 997 O O . LYS A 1 120 ? 3.631 11.099 -14.771 1.00 79.81 120 LYS A O 1
ATOM 1002 N N . SER A 1 121 ? 1.402 11.278 -14.528 1.00 80.12 121 SER A N 1
ATOM 1003 C CA . SER A 1 121 ? 1.385 12.525 -13.760 1.00 80.12 121 SER A CA 1
ATOM 1004 C C . SER A 1 121 ? 1.342 12.305 -12.249 1.00 80.12 121 SER A C 1
ATOM 1006 O O . SER A 1 121 ? 1.187 13.271 -11.507 1.00 80.12 121 SER A O 1
ATOM 1008 N N . PHE A 1 122 ? 1.404 11.057 -11.776 1.00 83.62 122 PHE A N 1
ATOM 1009 C CA . PHE A 1 122 ? 1.473 10.792 -10.349 1.00 83.62 122 PHE A CA 1
ATOM 1010 C C . PHE A 1 122 ? 2.761 11.417 -9.797 1.00 83.62 122 PHE A C 1
ATOM 1012 O O . PHE A 1 122 ? 3.831 11.283 -10.392 1.00 83.62 122 PHE A O 1
ATOM 1019 N N . ASN A 1 123 ? 2.643 12.162 -8.697 1.00 72.50 123 ASN A N 1
ATOM 1020 C CA . ASN A 1 123 ? 3.736 12.970 -8.162 1.00 72.50 123 ASN A CA 1
ATOM 1021 C C . ASN A 1 123 ? 4.773 12.076 -7.474 1.00 72.50 123 ASN A C 1
ATOM 1023 O O . ASN A 1 123 ? 4.744 11.890 -6.261 1.00 72.50 123 ASN A O 1
ATOM 1027 N N . TYR A 1 124 ? 5.694 11.524 -8.256 1.00 73.44 124 TYR A N 1
ATOM 1028 C CA . TYR A 1 124 ? 6.923 10.943 -7.732 1.00 73.44 124 TYR A CA 1
ATOM 1029 C C . TYR A 1 124 ? 7.855 12.044 -7.246 1.00 73.44 124 TYR A C 1
ATOM 1031 O O . TYR A 1 124 ? 7.899 13.136 -7.825 1.00 73.44 124 TYR A O 1
ATOM 1039 N N . THR A 1 125 ? 8.683 11.738 -6.250 1.00 76.62 125 THR A N 1
ATOM 1040 C CA . THR A 1 125 ? 9.862 12.575 -6.029 1.00 76.62 125 THR A CA 1
ATOM 1041 C C . THR A 1 125 ? 10.766 12.498 -7.269 1.00 76.62 125 THR A C 1
ATOM 1043 O O . THR A 1 125 ? 10.815 11.451 -7.931 1.00 76.62 125 THR A O 1
ATOM 1046 N N . PRO A 1 126 ? 11.498 13.573 -7.623 1.00 77.81 126 PRO A N 1
ATOM 1047 C CA . PRO A 1 126 ? 12.426 13.543 -8.755 1.00 77.81 126 PRO A CA 1
ATOM 1048 C C . PRO A 1 126 ? 13.391 12.348 -8.711 1.00 77.81 126 PRO A C 1
ATOM 1050 O O . PRO A 1 126 ? 13.694 11.757 -9.745 1.00 77.81 126 PRO A O 1
ATOM 1053 N N . GLN A 1 127 ? 13.813 11.948 -7.508 1.00 79.62 127 GLN A N 1
ATOM 1054 C CA . GLN A 1 127 ? 14.682 10.798 -7.269 1.00 79.62 127 GLN A CA 1
ATOM 1055 C C . GLN A 1 127 ? 14.000 9.468 -7.616 1.00 79.62 127 GLN A C 1
ATOM 1057 O O . GLN A 1 127 ? 14.588 8.659 -8.326 1.00 79.62 127 GLN A O 1
ATOM 1062 N N . GLN A 1 128 ? 12.759 9.248 -7.166 1.00 79.38 128 GLN A N 1
ATOM 1063 C CA . GLN A 1 128 ? 12.003 8.021 -7.460 1.00 79.38 128 GLN A CA 1
ATOM 1064 C C . GLN A 1 128 ? 11.731 7.866 -8.955 1.00 79.38 128 GLN A C 1
ATOM 1066 O O . GLN A 1 128 ? 11.854 6.771 -9.500 1.00 79.38 128 GLN A O 1
ATOM 1071 N N . LYS A 1 129 ? 11.395 8.972 -9.626 1.00 81.00 129 LYS A N 1
ATOM 1072 C CA . LYS A 1 129 ? 11.183 8.975 -11.073 1.00 81.00 129 LYS A CA 1
ATOM 1073 C C . LYS A 1 129 ? 12.463 8.609 -11.822 1.00 81.00 129 LYS A C 1
ATOM 1075 O O . LYS A 1 129 ? 12.443 7.709 -12.654 1.00 81.00 129 LYS A O 1
ATOM 1080 N N . TYR A 1 130 ? 13.573 9.272 -11.497 1.00 83.75 130 TYR A N 1
ATOM 1081 C CA . TYR A 1 130 ? 14.870 8.997 -12.116 1.00 83.75 130 TYR A CA 1
ATOM 1082 C C . TYR A 1 130 ? 15.313 7.541 -11.909 1.00 83.75 130 TYR A C 1
ATOM 1084 O O . TYR A 1 130 ? 15.791 6.897 -12.843 1.00 83.75 130 TYR A O 1
ATOM 1092 N N . HIS A 1 131 ? 15.113 7.006 -10.701 1.00 83.62 131 HIS A N 1
ATOM 1093 C CA . HIS A 1 131 ? 15.412 5.611 -10.377 1.00 83.62 131 HIS A CA 1
ATOM 1094 C C . HIS A 1 131 ? 14.611 4.640 -11.253 1.00 83.62 131 HIS A C 1
ATOM 1096 O O . HIS A 1 131 ? 15.193 3.802 -11.938 1.00 83.62 131 HIS A O 1
ATOM 1102 N N . ALA A 1 132 ? 13.288 4.811 -11.331 1.00 81.75 132 ALA A N 1
ATOM 1103 C CA . ALA A 1 132 ? 12.430 3.962 -12.158 1.00 81.75 132 ALA A CA 1
ATOM 1104 C C . ALA A 1 132 ? 12.766 4.054 -13.660 1.00 81.75 132 ALA A C 1
ATOM 1106 O O . ALA A 1 132 ? 12.767 3.040 -14.359 1.00 81.75 132 ALA A O 1
ATOM 1107 N N . GLU A 1 133 ? 13.082 5.252 -14.163 1.00 85.38 133 GLU A N 1
ATOM 1108 C CA . GLU A 1 133 ? 13.536 5.447 -15.546 1.00 85.38 133 GLU A CA 1
ATOM 1109 C C . GLU A 1 133 ? 14.867 4.736 -15.821 1.00 85.38 133 GLU A C 1
ATOM 1111 O O . GLU A 1 133 ? 15.048 4.170 -16.898 1.00 85.38 133 GLU A O 1
ATOM 1116 N N . THR A 1 134 ? 15.789 4.748 -14.857 1.00 88.50 134 THR A N 1
ATOM 1117 C CA . THR A 1 134 ? 17.092 4.076 -14.969 1.00 88.50 134 THR A CA 1
ATOM 1118 C C . THR A 1 134 ? 16.922 2.563 -15.047 1.00 88.50 134 THR A C 1
ATOM 1120 O O . THR A 1 134 ? 17.476 1.935 -15.944 1.00 88.50 134 THR A O 1
ATOM 1123 N N . LEU A 1 135 ? 16.085 1.985 -14.183 1.00 85.50 135 LEU A N 1
ATOM 1124 C CA . LEU A 1 135 ? 15.781 0.551 -14.207 1.00 85.50 135 LEU A CA 1
ATOM 1125 C C . LEU A 1 135 ? 15.177 0.103 -15.540 1.00 85.50 135 LEU A C 1
ATOM 1127 O O . LEU A 1 135 ? 15.575 -0.924 -16.081 1.00 85.50 135 LEU A O 1
ATOM 1131 N N . LEU A 1 136 ? 14.255 0.892 -16.102 1.00 87.25 136 LEU A N 1
ATOM 1132 C CA . LEU A 1 136 ? 13.703 0.592 -17.422 1.00 87.25 136 LEU A CA 1
ATOM 1133 C C . LEU A 1 136 ? 14.769 0.627 -18.516 1.00 87.25 136 LEU A C 1
ATOM 1135 O O . LEU A 1 136 ? 14.786 -0.262 -19.361 1.00 87.25 136 LEU A O 1
ATOM 1139 N N . LYS A 1 137 ? 15.646 1.638 -18.518 1.00 89.88 137 LYS A N 1
ATOM 1140 C CA . LYS A 1 137 ? 16.726 1.743 -19.513 1.00 89.88 137 LYS A CA 1
ATOM 1141 C C . LYS A 1 137 ? 17.643 0.525 -19.472 1.00 89.88 137 LYS A C 1
ATOM 1143 O O . LYS A 1 137 ? 17.884 -0.062 -20.521 1.00 89.88 137 LYS A O 1
ATOM 1148 N N . LEU A 1 138 ? 18.074 0.118 -18.277 1.00 88.94 138 LEU A N 1
ATOM 1149 C CA . LEU A 1 138 ? 18.923 -1.060 -18.091 1.00 88.94 138 LEU A CA 1
ATOM 1150 C C . LEU A 1 138 ? 18.255 -2.333 -18.627 1.00 88.94 138 LEU A C 1
ATOM 1152 O O . LEU A 1 138 ? 18.890 -3.117 -19.331 1.00 88.94 138 LEU A O 1
ATOM 1156 N N . GLU A 1 139 ? 16.960 -2.519 -18.358 1.00 87.75 139 GLU A N 1
ATOM 1157 C CA . GLU A 1 139 ? 16.231 -3.691 -18.851 1.00 87.75 139 GLU A CA 1
ATOM 1158 C C . GLU A 1 139 ? 16.092 -3.674 -20.385 1.00 87.75 139 GLU A C 1
ATOM 1160 O O . GLU A 1 139 ? 16.294 -4.697 -21.041 1.00 87.75 139 GLU A O 1
ATOM 1165 N N . PHE A 1 140 ? 15.825 -2.509 -20.988 1.00 90.00 140 PHE A N 1
ATOM 1166 C CA . PHE A 1 140 ? 15.785 -2.372 -22.449 1.00 90.00 140 PHE A CA 1
ATOM 1167 C C . PHE A 1 140 ? 17.139 -2.666 -23.106 1.00 90.00 140 PHE A C 1
ATOM 1169 O O . PHE A 1 140 ? 17.187 -3.374 -24.112 1.00 90.00 140 PHE A O 1
ATOM 1176 N N . GLU A 1 141 ? 18.236 -2.160 -22.542 1.00 92.25 141 GLU A N 1
ATOM 1177 C CA . GLU A 1 141 ? 19.591 -2.419 -23.041 1.00 92.25 141 GLU A CA 1
ATOM 1178 C C . GLU A 1 141 ? 19.939 -3.909 -22.966 1.00 92.25 141 GLU A C 1
ATOM 1180 O O . GLU A 1 141 ? 20.448 -4.480 -23.934 1.00 92.25 141 GLU A O 1
ATOM 1185 N N . LYS A 1 142 ? 19.588 -4.569 -21.858 1.00 91.62 142 LYS A N 1
ATOM 1186 C CA . LYS A 1 142 ? 19.764 -6.014 -21.679 1.00 91.62 142 LYS A CA 1
ATOM 1187 C C . LYS A 1 142 ? 19.005 -6.818 -22.738 1.00 91.62 142 LYS A C 1
ATOM 1189 O O . LYS A 1 142 ? 19.575 -7.728 -23.343 1.00 91.62 142 LYS A O 1
ATOM 1194 N N . HIS A 1 143 ? 17.745 -6.472 -23.003 1.00 88.81 143 HIS A N 1
ATOM 1195 C CA . HIS A 1 143 ? 16.960 -7.117 -24.059 1.00 88.81 143 HIS A CA 1
ATOM 1196 C C . HIS A 1 143 ? 17.574 -6.905 -25.448 1.00 88.81 143 HIS A C 1
ATOM 1198 O O . HIS A 1 143 ? 17.678 -7.856 -26.222 1.00 88.81 143 HIS A O 1
ATOM 1204 N N . GLN A 1 144 ? 18.055 -5.696 -25.744 1.00 92.56 144 GLN A N 1
ATOM 1205 C CA . GLN A 1 144 ? 18.699 -5.394 -27.021 1.00 92.56 144 GLN A CA 1
ATOM 1206 C C . GLN A 1 144 ? 19.991 -6.204 -27.227 1.00 92.56 144 GLN A C 1
ATOM 1208 O O . GLN A 1 144 ? 20.241 -6.712 -28.322 1.00 92.56 144 GLN A O 1
ATOM 1213 N N . GLN A 1 145 ? 20.806 -6.359 -26.181 1.00 92.06 145 GLN A N 1
ATOM 1214 C CA . GLN A 1 145 ? 22.015 -7.186 -26.227 1.00 92.06 145 GLN A CA 1
ATOM 1215 C C . GLN A 1 145 ? 21.683 -8.667 -26.448 1.00 92.06 145 GLN A C 1
ATOM 1217 O O . GLN A 1 145 ? 22.339 -9.331 -27.254 1.00 92.06 145 GLN A O 1
ATOM 1222 N N . LEU A 1 146 ? 20.642 -9.180 -25.786 1.00 91.56 146 LEU A N 1
ATOM 1223 C CA . LEU A 1 146 ? 20.191 -10.561 -25.959 1.00 91.56 146 LEU A CA 1
ATOM 1224 C C . LEU A 1 146 ? 19.725 -10.827 -27.400 1.00 91.56 146 LEU A C 1
ATOM 1226 O O . LEU A 1 146 ? 20.120 -11.823 -28.007 1.00 91.56 146 LEU A O 1
ATOM 1230 N N . GLU A 1 147 ? 18.939 -9.920 -27.981 1.00 90.38 147 GLU A N 1
ATOM 1231 C CA . GLU A 1 147 ? 18.498 -10.021 -29.377 1.00 90.38 147 GLU A CA 1
ATOM 1232 C C . GLU A 1 147 ? 19.683 -10.028 -30.357 1.00 90.38 147 GLU A C 1
ATOM 1234 O O . GLU A 1 147 ? 19.716 -10.831 -31.297 1.00 90.38 147 GLU A O 1
ATOM 1239 N N . GLN A 1 148 ? 20.703 -9.198 -30.110 1.00 90.75 148 GLN A N 1
ATOM 1240 C CA . GLN A 1 148 ? 21.932 -9.191 -30.907 1.00 90.75 148 GLN A CA 1
ATOM 1241 C C . GLN A 1 148 ? 22.674 -10.532 -30.815 1.00 90.75 148 GLN A C 1
ATOM 1243 O O . GLN A 1 148 ? 23.050 -11.092 -31.847 1.00 90.75 148 GLN A O 1
ATOM 1248 N N . GLN A 1 149 ? 22.826 -11.102 -29.618 1.00 88.56 149 GLN A N 1
ATOM 1249 C CA . GLN A 1 149 ? 23.477 -12.405 -29.427 1.00 88.56 149 GLN A CA 1
ATOM 1250 C C . GLN A 1 149 ? 22.726 -13.555 -30.119 1.00 88.56 149 GLN A C 1
ATOM 1252 O O . GLN A 1 149 ? 23.356 -14.419 -30.742 1.00 88.56 149 GLN A O 1
ATOM 1257 N N . ILE A 1 150 ? 21.389 -13.546 -30.072 1.00 89.12 150 ILE A N 1
ATOM 1258 C CA . ILE A 1 150 ? 20.547 -14.529 -30.773 1.00 89.12 150 ILE A CA 1
ATOM 1259 C C . ILE A 1 150 ? 20.751 -14.418 -32.291 1.00 89.12 150 ILE A C 1
ATOM 1261 O O . ILE A 1 150 ? 20.937 -15.431 -32.970 1.00 89.12 150 ILE A O 1
ATOM 1265 N N . SER A 1 151 ? 20.779 -13.197 -32.834 1.00 86.31 151 SER A N 1
ATOM 1266 C CA . SER A 1 151 ? 20.986 -12.981 -34.272 1.00 86.31 151 SER A CA 1
ATOM 1267 C C . SER A 1 151 ? 22.372 -13.435 -34.758 1.00 86.31 151 SER A C 1
ATOM 1269 O O . SER A 1 151 ? 22.484 -14.051 -35.820 1.00 86.31 151 SER A O 1
ATOM 1271 N N . LEU A 1 152 ? 23.422 -13.214 -33.958 1.00 84.62 152 LEU A N 1
ATOM 1272 C CA . LEU A 1 152 ? 24.789 -13.656 -34.253 1.00 84.62 152 LEU A CA 1
ATOM 1273 C C . LEU A 1 152 ? 24.924 -15.186 -34.206 1.00 84.62 152 LEU A C 1
ATOM 1275 O O . LEU A 1 152 ? 25.578 -15.773 -35.068 1.00 84.62 152 LEU A O 1
ATOM 1279 N N . SER A 1 153 ? 24.264 -15.843 -33.248 1.00 78.81 153 SER A N 1
ATOM 1280 C CA . SER A 1 153 ? 24.288 -17.307 -33.117 1.00 78.81 153 SER A CA 1
ATOM 1281 C C . SER A 1 153 ? 23.580 -18.012 -34.281 1.00 78.81 153 SER A C 1
ATOM 1283 O O . SER A 1 153 ? 24.071 -19.021 -34.784 1.00 78.81 153 SER A O 1
ATOM 1285 N N . ASN A 1 154 ? 22.471 -17.456 -34.777 1.00 73.06 154 ASN A N 1
ATOM 1286 C CA . ASN A 1 154 ? 21.731 -18.034 -35.904 1.00 73.06 154 ASN A CA 1
ATOM 1287 C C . ASN A 1 154 ? 22.475 -17.924 -37.245 1.00 73.06 154 ASN A C 1
ATOM 1289 O O . ASN A 1 154 ? 22.350 -18.811 -38.089 1.00 73.06 154 ASN A O 1
ATOM 1293 N N . ASN A 1 155 ? 23.292 -16.885 -37.441 1.00 65.50 155 ASN A N 1
ATOM 1294 C CA . ASN A 1 155 ? 24.096 -16.741 -38.659 1.00 65.50 155 ASN A CA 1
ATOM 1295 C C . ASN A 1 155 ? 25.257 -17.748 -38.734 1.00 65.50 155 ASN A C 1
ATOM 1297 O O . ASN A 1 155 ? 25.631 -18.161 -39.831 1.00 65.50 155 ASN A O 1
ATOM 1301 N N . ASN A 1 156 ? 25.781 -18.199 -37.591 1.00 59.97 156 ASN A N 1
ATOM 1302 C CA . ASN A 1 156 ? 26.875 -19.174 -37.539 1.00 59.97 156 ASN A CA 1
ATOM 1303 C C . ASN A 1 156 ? 26.420 -20.630 -37.753 1.00 59.97 156 ASN A C 1
ATOM 1305 O O . ASN A 1 156 ? 27.235 -21.470 -38.123 1.00 59.97 156 ASN A O 1
ATOM 1309 N N . ASN A 1 157 ? 25.127 -20.932 -37.589 1.00 56.56 157 ASN A N 1
ATOM 1310 C CA . ASN A 1 157 ? 24.582 -22.283 -37.778 1.00 56.56 157 ASN A CA 1
ATOM 1311 C C . ASN A 1 157 ? 24.147 -22.587 -39.226 1.00 56.56 157 ASN A C 1
ATOM 1313 O O . ASN A 1 157 ? 23.837 -23.731 -39.543 1.00 56.56 157 ASN A O 1
ATOM 1317 N N . ASN A 1 158 ? 24.172 -21.600 -40.129 1.00 55.47 158 ASN A N 1
ATOM 1318 C CA . ASN A 1 158 ? 23.780 -21.776 -41.535 1.00 55.47 158 ASN A CA 1
ATOM 1319 C C . ASN A 1 158 ? 24.934 -22.185 -42.475 1.00 55.47 158 ASN A C 1
ATOM 1321 O O . ASN A 1 158 ? 24.731 -22.291 -43.683 1.00 55.47 158 ASN A O 1
ATOM 1325 N N . THR A 1 159 ? 26.136 -22.453 -41.954 1.00 55.78 159 THR A N 1
ATOM 1326 C CA . THR A 1 159 ? 27.296 -22.940 -42.732 1.00 55.78 159 THR A CA 1
ATOM 1327 C C . THR A 1 159 ? 27.638 -24.415 -42.505 1.00 55.78 159 THR A C 1
ATOM 1329 O O . THR A 1 159 ? 28.602 -24.904 -43.089 1.00 55.78 159 THR A O 1
ATOM 1332 N N . SER A 1 160 ? 26.841 -25.165 -41.735 1.00 51.09 160 SER A N 1
ATOM 1333 C CA . SER A 1 160 ? 27.013 -26.617 -41.569 1.00 51.09 160 SER A CA 1
ATOM 1334 C C . SER A 1 160 ? 25.687 -27.351 -41.763 1.00 51.09 160 SER A C 1
ATOM 1336 O O . SER A 1 160 ? 24.692 -27.070 -41.107 1.00 51.09 160 SER A O 1
ATOM 1338 N N . SER A 1 161 ? 25.682 -28.278 -42.717 1.00 48.62 161 SER A N 1
ATOM 1339 C CA . SER A 1 161 ? 24.511 -29.032 -43.161 1.00 48.62 161 SER A CA 1
ATOM 1340 C C . SER A 1 161 ? 23.860 -29.883 -42.060 1.00 48.62 161 SER A C 1
ATOM 1342 O O . SER A 1 161 ? 24.541 -30.605 -41.341 1.00 48.62 161 SER A O 1
ATOM 1344 N N . SER A 1 162 ? 22.522 -29.896 -42.098 1.00 49.25 162 SER A N 1
ATOM 1345 C CA . SER A 1 162 ? 21.590 -31.000 -41.792 1.00 49.25 162 SER A CA 1
ATOM 1346 C C . SER A 1 162 ? 21.526 -31.619 -40.381 1.00 49.25 162 SER A C 1
ATOM 1348 O O . SER A 1 162 ? 22.416 -32.341 -39.950 1.00 49.25 162 SER A O 1
ATOM 1350 N N . ASN A 1 163 ? 20.311 -31.497 -39.823 1.00 50.12 163 ASN A N 1
ATOM 1351 C CA . ASN A 1 163 ? 19.593 -32.400 -38.911 1.00 50.12 163 ASN A CA 1
ATOM 1352 C C . ASN A 1 163 ? 20.071 -32.509 -37.453 1.00 50.12 163 ASN A C 1
ATOM 1354 O O . ASN A 1 163 ? 20.903 -33.344 -37.123 1.00 50.12 163 ASN A O 1
ATOM 1358 N N . ASN A 1 164 ? 19.413 -31.758 -36.561 1.00 45.03 164 ASN A N 1
ATOM 1359 C CA . ASN A 1 164 ? 18.534 -32.309 -35.516 1.00 45.03 164 ASN A CA 1
ATOM 1360 C C . ASN A 1 164 ? 17.815 -31.156 -34.792 1.00 45.03 164 ASN A C 1
ATOM 1362 O O . ASN A 1 164 ? 18.433 -30.303 -34.164 1.00 45.03 164 ASN A O 1
ATOM 1366 N N . ILE A 1 165 ? 16.492 -31.117 -34.944 1.00 59.44 165 ILE A N 1
ATOM 1367 C CA . ILE A 1 165 ? 15.571 -30.192 -34.276 1.00 59.44 165 ILE A CA 1
ATOM 1368 C C . ILE A 1 165 ? 15.079 -30.913 -33.012 1.00 59.44 165 ILE A C 1
ATOM 1370 O O . ILE A 1 165 ? 14.692 -32.072 -33.121 1.00 59.44 165 ILE A O 1
ATOM 1374 N N . PHE A 1 166 ? 15.060 -30.208 -31.875 1.00 52.34 166 PHE A N 1
ATOM 1375 C CA . PHE A 1 166 ? 14.758 -30.653 -30.497 1.00 52.34 166 PHE A CA 1
ATOM 1376 C C . PHE A 1 166 ? 15.962 -31.068 -29.643 1.00 52.34 166 PHE A C 1
ATOM 1378 O O . PHE A 1 166 ? 16.071 -32.217 -29.255 1.00 52.34 166 PHE A O 1
ATOM 1385 N N . ASP A 1 167 ? 16.807 -30.097 -29.292 1.00 45.28 167 ASP A N 1
ATOM 1386 C CA . ASP A 1 167 ? 17.419 -30.006 -27.958 1.00 45.28 167 ASP A CA 1
ATOM 1387 C C . ASP A 1 167 ? 17.874 -28.552 -27.744 1.00 45.28 167 ASP A C 1
ATOM 1389 O O . ASP A 1 167 ? 18.958 -28.140 -28.154 1.00 45.28 167 ASP A O 1
ATOM 1393 N N . LEU A 1 168 ? 16.994 -27.724 -27.170 1.00 53.41 168 LEU A N 1
ATOM 1394 C CA . LEU A 1 168 ? 17.357 -26.383 -26.702 1.00 53.41 168 LEU A CA 1
ATOM 1395 C C . LEU A 1 168 ? 18.001 -26.530 -25.314 1.00 53.41 168 LEU A C 1
ATOM 1397 O O . LEU A 1 168 ? 17.323 -27.013 -24.402 1.00 53.41 168 LEU A O 1
ATOM 1401 N N . PRO A 1 169 ? 19.261 -26.109 -25.102 1.00 43.19 169 PRO A N 1
ATOM 1402 C CA . PRO A 1 169 ? 19.833 -26.079 -23.768 1.00 43.19 169 PRO A CA 1
ATOM 1403 C C . PRO A 1 169 ? 19.134 -24.977 -22.970 1.00 43.19 169 PRO A C 1
ATOM 1405 O O . PRO A 1 169 ? 19.168 -23.806 -23.356 1.00 43.19 169 PRO A O 1
ATOM 1408 N N . LEU A 1 170 ? 18.517 -25.338 -21.843 1.00 42.22 170 LEU A N 1
ATOM 1409 C CA . LEU A 1 170 ? 18.178 -24.379 -20.796 1.00 42.22 170 LEU A CA 1
ATOM 1410 C C . LEU A 1 170 ? 19.505 -23.816 -20.256 1.00 42.22 170 LEU A C 1
ATOM 1412 O O . LEU A 1 170 ? 20.141 -24.414 -19.390 1.00 42.22 170 LEU A O 1
ATOM 1416 N N . LEU A 1 171 ? 19.960 -22.694 -20.813 1.00 42.78 171 LEU A N 1
ATOM 1417 C CA . LEU A 1 171 ? 21.076 -21.931 -20.265 1.00 42.78 171 LEU A CA 1
ATOM 1418 C C . LEU A 1 171 ? 20.590 -21.255 -18.982 1.00 42.78 171 LEU A C 1
ATOM 1420 O O . LEU A 1 171 ? 19.859 -20.266 -19.018 1.00 42.78 171 LEU A O 1
ATOM 1424 N N . SER A 1 172 ? 20.990 -21.811 -17.841 1.00 41.88 172 SER A N 1
ATOM 1425 C CA . SER A 1 172 ? 20.966 -21.125 -16.553 1.00 41.88 172 SER A CA 1
ATOM 1426 C C . SER A 1 172 ? 21.965 -19.968 -16.609 1.00 41.88 172 SER A C 1
ATOM 1428 O O . SER A 1 172 ? 23.122 -20.118 -16.221 1.00 41.88 172 SER A O 1
ATOM 1430 N N . HIS A 1 173 ? 21.545 -18.832 -17.161 1.00 44.75 173 HIS A N 1
ATOM 1431 C CA . HIS A 1 173 ? 22.301 -17.596 -17.034 1.00 44.75 173 HIS A CA 1
ATOM 1432 C C . HIS A 1 173 ? 22.091 -17.056 -15.623 1.00 44.75 173 HIS A C 1
ATOM 1434 O O . HIS A 1 173 ? 20.981 -16.671 -15.251 1.00 44.75 173 HIS A O 1
ATOM 1440 N N . GLU A 1 174 ? 23.163 -17.076 -14.837 1.00 47.44 174 GLU A N 1
ATOM 1441 C CA . GLU A 1 174 ? 23.249 -16.345 -13.581 1.00 47.44 174 GLU A CA 1
ATOM 1442 C C . GLU A 1 174 ? 22.946 -14.867 -13.869 1.00 47.44 174 GLU A C 1
ATOM 1444 O O . GLU A 1 174 ? 23.514 -14.266 -14.786 1.00 47.44 174 GLU A O 1
ATOM 1449 N N . SER A 1 175 ? 21.963 -14.316 -13.148 1.00 49.34 175 SER A N 1
ATOM 1450 C CA . SER A 1 175 ? 21.676 -12.881 -13.155 1.00 49.34 175 SER A CA 1
ATOM 1451 C C . SER A 1 175 ? 22.963 -12.104 -12.869 1.00 49.34 175 SER A C 1
ATOM 1453 O O . SER A 1 175 ? 23.767 -12.586 -12.074 1.00 49.34 175 SER A O 1
ATOM 1455 N N . PRO A 1 176 ? 23.145 -10.898 -13.439 1.00 48.19 176 PRO A N 1
ATOM 1456 C CA . PRO A 1 176 ? 24.226 -10.014 -13.022 1.00 48.19 176 PRO A CA 1
ATOM 1457 C C . PRO A 1 176 ? 24.174 -9.874 -11.500 1.00 48.19 176 PRO A C 1
ATOM 1459 O O . PRO A 1 176 ? 23.103 -9.580 -10.953 1.00 48.19 176 PRO A O 1
ATOM 1462 N N . ASP A 1 177 ? 25.291 -10.151 -10.831 1.00 51.66 177 ASP A N 1
ATOM 1463 C CA . ASP A 1 177 ? 25.377 -10.091 -9.378 1.00 51.66 177 ASP A CA 1
ATOM 1464 C C . ASP A 1 177 ? 24.862 -8.730 -8.902 1.00 51.66 177 ASP A C 1
ATOM 1466 O O . ASP A 1 177 ? 25.290 -7.675 -9.378 1.00 51.66 177 ASP A O 1
ATOM 1470 N N . GLY A 1 178 ? 23.930 -8.737 -7.944 1.00 52.09 178 GLY A N 1
ATOM 1471 C CA . GLY A 1 178 ? 23.301 -7.520 -7.413 1.00 52.09 178 GLY A CA 1
ATOM 1472 C C . GLY A 1 178 ? 24.289 -6.490 -6.839 1.00 52.09 178 GLY A C 1
ATOM 1473 O O . GLY A 1 178 ? 23.894 -5.365 -6.537 1.00 52.09 178 GLY A O 1
ATOM 1474 N N . GLU A 1 179 ? 25.571 -6.842 -6.711 1.00 52.75 179 GLU A N 1
ATOM 1475 C CA . GLU A 1 179 ? 26.660 -5.932 -6.358 1.00 52.75 179 GLU A CA 1
ATOM 1476 C C . GLU A 1 179 ? 26.966 -4.893 -7.448 1.00 52.75 179 GLU A C 1
ATOM 1478 O O . GLU A 1 179 ? 27.269 -3.746 -7.114 1.00 52.75 179 GLU A O 1
ATOM 1483 N N . GLU A 1 180 ? 26.837 -5.223 -8.736 1.00 56.78 180 GLU A N 1
ATOM 1484 C CA . GLU A 1 180 ? 27.190 -4.288 -9.815 1.00 56.78 180 GLU A CA 1
ATOM 1485 C C . GLU A 1 180 ? 26.172 -3.134 -9.908 1.00 56.78 180 GLU A C 1
ATOM 1487 O O . GLU A 1 180 ? 26.544 -1.959 -9.959 1.00 56.78 180 GLU A O 1
ATOM 1492 N N . ILE A 1 181 ? 24.881 -3.452 -9.759 1.00 55.94 181 ILE A N 1
ATOM 1493 C CA . ILE A 1 181 ? 23.779 -2.473 -9.695 1.00 55.94 181 ILE A CA 1
ATOM 1494 C C . ILE A 1 181 ? 23.908 -1.581 -8.452 1.00 55.94 181 ILE A C 1
ATOM 1496 O O . ILE A 1 181 ? 23.682 -0.369 -8.508 1.00 55.94 181 ILE A O 1
ATOM 1500 N N . LYS A 1 182 ? 24.316 -2.166 -7.321 1.00 67.88 182 LYS A N 1
ATOM 1501 C CA . LYS A 1 182 ? 24.537 -1.431 -6.073 1.00 67.88 182 LYS A CA 1
ATOM 1502 C C . LYS A 1 182 ? 25.678 -0.416 -6.210 1.00 67.88 182 LYS A C 1
ATOM 1504 O O . LYS A 1 182 ? 25.567 0.700 -5.711 1.00 67.88 182 LYS A O 1
ATOM 1509 N N . THR A 1 183 ? 26.723 -0.766 -6.959 1.00 78.44 183 THR A N 1
ATOM 1510 C CA . THR A 1 183 ? 27.911 0.076 -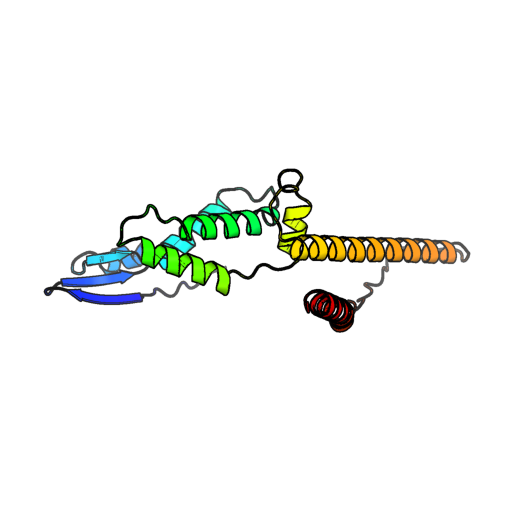7.157 1.00 78.44 183 THR A CA 1
ATOM 1511 C C . THR A 1 183 ? 27.615 1.323 -8.001 1.00 78.44 183 THR A C 1
ATOM 1513 O O . THR A 1 183 ? 28.071 2.421 -7.669 1.00 78.44 183 THR A O 1
ATOM 1516 N N . GLU A 1 184 ? 26.818 1.196 -9.066 1.00 68.19 184 GLU A N 1
ATOM 1517 C CA . GLU A 1 184 ? 26.364 2.342 -9.874 1.00 68.19 184 GLU A CA 1
ATOM 1518 C C . GLU A 1 184 ? 25.448 3.286 -9.075 1.00 68.19 184 GLU A C 1
ATOM 1520 O O . GLU A 1 184 ? 25.611 4.512 -9.124 1.00 68.19 184 GLU A O 1
ATOM 1525 N N . LEU A 1 185 ? 24.530 2.727 -8.278 1.00 62.38 185 LEU A N 1
ATOM 1526 C CA . LEU A 1 185 ? 23.598 3.499 -7.457 1.00 62.38 185 LEU A CA 1
ATOM 1527 C C . LEU A 1 185 ? 24.316 4.261 -6.330 1.00 62.38 185 LEU A C 1
ATOM 1529 O O . LEU A 1 185 ? 24.057 5.450 -6.123 1.00 62.38 185 LEU A O 1
ATOM 1533 N N . ASP A 1 186 ? 25.269 3.620 -5.650 1.00 74.44 186 ASP A N 1
ATOM 1534 C CA . ASP A 1 186 ? 26.071 4.245 -4.592 1.00 74.44 186 ASP A CA 1
ATOM 1535 C C . ASP A 1 186 ? 26.912 5.410 -5.141 1.00 74.44 186 ASP A C 1
ATOM 1537 O O . ASP A 1 186 ? 26.954 6.496 -4.552 1.00 74.44 186 ASP A O 1
ATOM 1541 N N . LYS A 1 187 ? 27.500 5.243 -6.333 1.00 79.56 187 LYS A N 1
ATOM 1542 C CA . LYS A 1 187 ? 28.271 6.292 -7.020 1.00 79.56 187 LYS A CA 1
ATOM 1543 C C . LYS A 1 187 ? 27.409 7.507 -7.379 1.00 79.56 187 LYS A C 1
ATOM 1545 O O . LYS A 1 187 ? 27.874 8.648 -7.296 1.00 79.56 187 LYS A O 1
ATOM 1550 N N . TYR A 1 188 ? 26.148 7.287 -7.746 1.00 65.00 188 TYR A N 1
ATOM 1551 C CA . TYR A 1 188 ? 25.189 8.360 -8.004 1.00 65.00 188 TYR A CA 1
ATOM 1552 C C . TYR A 1 188 ? 24.756 9.078 -6.716 1.00 65.00 188 TYR A C 1
ATOM 1554 O O . TYR A 1 188 ? 24.776 10.312 -6.665 1.00 65.00 188 TYR A O 1
ATOM 1562 N N . MET A 1 189 ? 24.427 8.335 -5.653 1.00 72.25 189 MET A N 1
ATOM 1563 C CA . MET A 1 189 ? 24.011 8.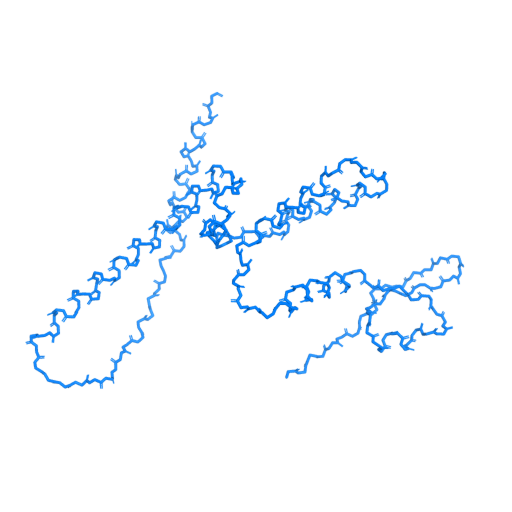910 -4.366 1.00 72.25 189 MET A CA 1
ATOM 1564 C C . MET A 1 189 ? 25.122 9.751 -3.723 1.00 72.25 189 MET A C 1
ATOM 1566 O O . MET A 1 189 ? 24.849 10.810 -3.147 1.00 72.25 189 MET A O 1
ATOM 1570 N N . ASP A 1 190 ? 26.383 9.351 -3.888 1.00 78.75 190 ASP A N 1
ATOM 1571 C CA . ASP A 1 190 ? 27.538 10.141 -3.456 1.00 78.75 190 ASP A CA 1
ATOM 1572 C C . ASP A 1 190 ? 27.736 11.424 -4.273 1.00 78.75 190 ASP A C 1
ATOM 1574 O O . ASP A 1 190 ? 28.115 12.461 -3.718 1.00 78.75 190 ASP A O 1
ATOM 1578 N N . ASN A 1 191 ? 27.435 11.408 -5.572 1.00 70.31 191 ASN A N 1
ATOM 1579 C CA . ASN A 1 191 ? 27.474 12.616 -6.397 1.00 70.31 191 ASN A CA 1
ATOM 1580 C C . ASN A 1 191 ? 26.351 13.602 -6.036 1.00 70.31 191 ASN A C 1
ATOM 1582 O O . ASN A 1 191 ? 26.594 14.808 -5.986 1.00 70.31 191 ASN A O 1
ATOM 1586 N N . GLN A 1 192 ? 25.157 13.113 -5.691 1.00 65.25 192 GLN A N 1
ATOM 1587 C CA . GLN A 1 192 ? 24.050 13.962 -5.230 1.00 65.25 192 GLN A CA 1
ATOM 1588 C C . GLN A 1 192 ? 24.343 14.608 -3.867 1.00 65.25 192 GLN A C 1
ATOM 1590 O O . GLN A 1 192 ? 24.134 15.809 -3.689 1.00 65.25 192 GLN A O 1
ATOM 1595 N N . LYS A 1 193 ? 24.925 13.864 -2.914 1.00 73.88 193 LYS A N 1
ATOM 1596 C CA . LYS A 1 193 ? 25.361 14.419 -1.615 1.00 73.88 193 LYS A CA 1
ATOM 1597 C C . LYS A 1 193 ? 26.418 15.517 -1.761 1.00 73.88 193 LYS A C 1
ATOM 1599 O O . LYS A 1 193 ? 26.446 16.443 -0.952 1.00 73.88 193 LYS A O 1
ATOM 1604 N N . LYS A 1 194 ? 27.277 15.433 -2.782 1.00 75.69 194 LYS A N 1
ATOM 1605 C CA . LYS A 1 194 ? 28.266 16.478 -3.096 1.00 75.69 194 LYS A CA 1
ATOM 1606 C C . LYS A 1 194 ? 27.625 17.749 -3.659 1.00 75.69 194 LYS A C 1
ATOM 1608 O O . LYS A 1 194 ? 28.156 18.822 -3.406 1.00 75.69 194 LYS A O 1
ATOM 1613 N N . MET A 1 195 ? 26.493 17.650 -4.360 1.00 59.19 195 MET A N 1
ATOM 1614 C CA . MET A 1 195 ? 25.773 18.818 -4.888 1.00 59.19 195 MET A CA 1
ATOM 1615 C C . MET A 1 195 ? 24.936 19.563 -3.837 1.00 59.19 195 MET A C 1
ATOM 1617 O O . MET A 1 195 ? 24.661 20.743 -4.017 1.00 59.19 195 MET A O 1
ATOM 1621 N N . ILE A 1 196 ? 24.546 18.904 -2.740 1.00 53.53 196 ILE A N 1
ATOM 1622 C CA . ILE A 1 196 ? 23.670 19.485 -1.702 1.00 53.53 196 ILE A CA 1
ATOM 1623 C C . ILE A 1 196 ? 24.460 20.184 -0.574 1.00 53.53 196 ILE A C 1
ATOM 1625 O O . ILE A 1 196 ? 23.879 20.911 0.227 1.00 53.53 196 ILE A O 1
ATOM 1629 N N . LYS A 1 197 ? 25.791 20.037 -0.516 1.00 46.53 197 LYS A N 1
ATOM 1630 C CA . LYS A 1 197 ? 26.635 20.846 0.380 1.00 46.53 197 LYS A CA 1
ATOM 1631 C C . LYS A 1 197 ? 26.853 22.248 -0.207 1.00 46.53 197 LYS A C 1
ATOM 1633 O O . LYS A 1 197 ? 27.868 22.488 -0.858 1.00 46.53 197 LYS A O 1
ATOM 1638 N N . ILE A 1 198 ? 25.893 23.139 0.040 1.00 40.53 198 ILE A N 1
ATOM 1639 C CA . ILE A 1 198 ? 26.068 24.602 0.048 1.00 40.53 198 ILE A CA 1
ATOM 1640 C C . ILE A 1 198 ? 26.137 25.048 1.506 1.00 40.53 198 ILE A C 1
ATOM 1642 O O . ILE A 1 198 ? 25.295 24.563 2.296 1.00 40.53 198 ILE A O 1
#

Foldseek 3Di:
DDPPPDWDQPDWDDDPNAIETEGAPDPVVCVVAPPRHHYDYHPVNVVVVVVVCVVPVDPPPDDCLLCLVVVLVVLLVVLPDPPDDPVCNVVSVVVNVCSVVPVDDDLVSLLSNCPDPVNVPPDDDPVSVVSNVVVVVVVVVVVVVVVVVVVVVVVVVVPDDDDDDDDDDPPPDDDDPVVVVVVVVVVVVVVVVVVPPD